Protein AF-A0A848J896-F1 (afdb_monomer)

pLDDT: mean 89.63, std 9.4, range [54.53, 98.62]

Sequence (210 aa):
MLLTGFYHDYRKGWHKAGKPTGHEAFRQDNKLPVRRTMDDLDYDNDDRVEYTRPYDNLHAAWCMSSRDSKYASAGCQVIVGYPKCQSRHDSNLKPLPETGPWKYFRENAYNIDQDSFNYMLLTGWDAKRVSASGNKKMSSRLRYGSTGNLVSEAQKALKAKNFYEGKIDGDFGSRTLRSVLEFQEANFGKDSDDGIIGPLTASALNMSWE

Nearest PDB structures (foldseek):
  6tci-assembly1_A  TM=9.417E-01  e=1.263E-03  Bacillus cereus ATCC 14579
  3bkv-assembly1_A  TM=9.428E-01  e=6.271E-03  Phikzvirus phiKZ
  4c2f-assembly1_A  TM=9.221E-01  e=9.077E-03  Bacillus subtilis subsp. subtilis str. 168
  4lpq-assembly1_A  TM=8.363E-01  e=1.486E-02  Xylanimonas cellulosilytica DSM 15894
  4c2c-assembly1_A  TM=4.766E-01  e=9.077E-03  Bacillus subtilis subsp. subtilis str. 168

InterPro domains:
  IPR002477 Peptidoglycan binding-like [PF01471] (147-205)
  IPR036365 PGBD-like superfamily [SSF47090] (140-208)
  IPR036366 PGBD superfamily [G3DSA:1.10.101.10] (133-209)

Mean predicted aligned error: 5.54 Å

Solvent-accessible surface area (backbone atoms only — not comparable to full-atom values): 11741 Å² total; per-residue (Å²): 65,73,58,62,28,45,40,77,60,40,22,69,46,60,43,59,70,96,44,53,78,18,28,73,21,31,36,34,85,53,71,41,61,29,38,41,54,87,82,79,80,64,85,58,45,64,32,57,72,40,80,37,61,74,71,38,30,43,31,51,40,71,37,85,46,95,82,49,87,83,63,75,61,95,52,35,47,63,34,46,3,38,61,46,26,75,70,35,48,49,101,82,71,45,73,40,72,52,34,59,60,27,35,58,53,47,52,60,54,68,73,43,99,60,63,59,34,76,41,74,46,75,54,72,64,56,54,50,48,56,68,73,42,65,93,52,88,71,68,58,69,46,28,38,54,38,68,42,68,71,39,28,51,50,46,48,35,35,32,77,70,74,46,40,90,71,80,76,75,14,62,24,44,71,68,51,36,51,26,44,26,56,46,27,28,76,75,66,35,59,72,51,27,81,41,54,47,32,69,69,53,31,52,77,50,73,45,91,81,95

Foldseek 3Di:
DAAFDKDFFFFWDWDPPPDQQIFIWTFQQAFGWDFDDPVPPDGFLLTDTDRGRQRAIEAAQQAQDPPDPPGDDPNHHYDHWGDFGQNAADPVSHTDHIDHPRNVVCVVVVPDPDGTHIDGGDDPVVVVQVVVCVPHDDWDKDAAAFFDDVQLVLLVLLVVVVLAPDDSHRHCHPRVLNSQQVQQCVPPNSRGSSSMDTPVSCVVSVHDID

Organism: NCBI:txid2729599

Secondary structure (DSSP, 8-state):
-BPSEEEEEEEEEEESTTSTT-EEEEE--S-EEEEE-SSSS---TTSEEEEE-----EEE-SBS-TT-TT---SS-EEESBBPP-TT-B-TTSPBPPPBSHHHHHHHHHHTSS-SEEEEEE--HHHHHHHHHHTTSPPPP-B-BT-BSHHHHHHHHHHHHTT---S---SB--HHHHHHHHHHHHHHH-TT---S-B-HHHHHHTT----

Radius of gyration: 19.79 Å; Cα contacts (8 Å, |Δi|>4): 386; chains: 1; bounding box: 46×40×58 Å

Structure (mmCIF, N/CA/C/O backbone):
data_AF-A0A848J896-F1
#
_entry.id   AF-A0A848J896-F1
#
loop_
_atom_site.group_PDB
_atom_site.id
_atom_site.type_symbol
_atom_site.label_atom_id
_atom_site.label_alt_id
_atom_site.label_comp_id
_atom_site.label_asym_id
_atom_site.label_entity_id
_atom_site.label_seq_id
_atom_site.pdbx_PDB_ins_code
_atom_site.Cartn_x
_atom_site.Cartn_y
_atom_site.Cartn_z
_atom_site.occupancy
_atom_site.B_iso_or_equiv
_atom_site.auth_seq_id
_atom_site.auth_comp_id
_atom_site.auth_asym_id
_atom_site.auth_atom_id
_atom_site.pdbx_PDB_model_num
ATOM 1 N N . MET A 1 1 ? -0.849 6.953 -3.663 1.00 77.88 1 MET A N 1
ATOM 2 C CA . MET A 1 1 ? -0.018 5.830 -3.201 1.00 77.88 1 MET A CA 1
ATOM 3 C C . MET A 1 1 ? -0.862 4.814 -2.445 1.00 77.88 1 MET A C 1
ATOM 5 O O . MET A 1 1 ? -1.814 5.176 -1.760 1.00 77.88 1 MET A O 1
ATOM 9 N N . LEU A 1 2 ? -0.515 3.537 -2.577 1.00 85.25 2 LEU A N 1
ATOM 10 C CA . LEU A 1 2 ? -1.080 2.452 -1.778 1.00 85.25 2 LEU A CA 1
ATOM 11 C C . LEU A 1 2 ? -0.846 2.687 -0.271 1.00 85.25 2 LEU A C 1
ATOM 13 O O . LEU A 1 2 ? 0.265 3.042 0.120 1.00 85.25 2 LEU A O 1
ATOM 17 N N . LEU A 1 3 ? -1.853 2.462 0.579 1.00 87.81 3 LEU A N 1
ATOM 18 C CA . LEU A 1 3 ? -1.660 2.552 2.034 1.00 87.81 3 LEU A CA 1
ATOM 19 C C . LEU A 1 3 ? -0.764 1.416 2.552 1.00 87.81 3 LEU A C 1
ATOM 21 O O . LEU A 1 3 ? -0.671 0.342 1.951 1.00 87.81 3 LEU A O 1
ATOM 25 N N . THR A 1 4 ? -0.129 1.606 3.711 1.00 90.88 4 THR A N 1
ATOM 26 C CA . THR A 1 4 ? 0.558 0.484 4.370 1.00 90.88 4 THR A CA 1
ATOM 27 C C . THR A 1 4 ? -0.440 -0.594 4.780 1.00 90.88 4 THR A C 1
ATOM 29 O O . THR A 1 4 ? -1.556 -0.304 5.209 1.00 90.88 4 THR A O 1
ATOM 32 N N . GLY A 1 5 ? -0.054 -1.857 4.634 1.00 93.75 5 GLY A N 1
ATOM 33 C CA . GLY A 1 5 ? -0.991 -2.955 4.812 1.00 93.75 5 GLY A CA 1
ATOM 34 C C . GLY A 1 5 ? -0.517 -4.266 4.219 1.00 93.75 5 GLY A C 1
ATOM 35 O O . GLY A 1 5 ? 0.612 -4.380 3.736 1.00 93.75 5 GLY A O 1
ATOM 36 N N . PHE A 1 6 ? -1.408 -5.247 4.276 1.00 93.81 6 PHE A N 1
ATOM 37 C CA . PHE A 1 6 ? -1.222 -6.571 3.707 1.00 93.81 6 PHE A CA 1
ATOM 38 C C . PHE A 1 6 ? -2.182 -6.782 2.535 1.00 93.81 6 PHE A C 1
ATOM 40 O O . PHE A 1 6 ? -3.378 -6.513 2.630 1.00 93.81 6 PHE A O 1
ATOM 47 N N . TYR A 1 7 ? -1.642 -7.255 1.419 1.00 91.75 7 TYR A N 1
ATOM 48 C CA . TYR A 1 7 ? -2.327 -7.381 0.142 1.00 91.75 7 TYR A CA 1
ATOM 49 C C . TYR A 1 7 ? -2.145 -8.799 -0.379 1.00 91.75 7 TYR A C 1
ATOM 51 O O . TYR A 1 7 ? -1.024 -9.245 -0.585 1.00 91.75 7 TYR A O 1
ATOM 59 N N . HIS A 1 8 ? -3.244 -9.506 -0.620 1.00 88.44 8 HIS A N 1
ATOM 60 C CA . HIS A 1 8 ? -3.192 -10.927 -0.974 1.00 88.44 8 HIS A CA 1
ATOM 61 C C . HIS A 1 8 ? -2.850 -11.214 -2.434 1.00 88.44 8 HIS A C 1
ATOM 63 O O . HIS A 1 8 ? -2.648 -12.367 -2.798 1.00 88.44 8 HIS A O 1
ATOM 69 N N . ASP A 1 9 ? -2.868 -10.184 -3.279 1.00 87.81 9 ASP A N 1
ATOM 70 C CA . ASP A 1 9 ? -2.939 -10.395 -4.713 1.00 87.81 9 ASP A CA 1
ATOM 71 C C . ASP A 1 9 ? -2.049 -9.459 -5.523 1.00 87.81 9 ASP A C 1
ATOM 73 O O . ASP A 1 9 ? -2.513 -8.562 -6.231 1.00 87.81 9 ASP A O 1
ATOM 77 N N . TYR A 1 10 ? -0.747 -9.664 -5.380 1.00 89.81 10 TYR A N 1
ATOM 78 C CA . TYR A 1 10 ? 0.276 -8.945 -6.117 1.00 89.81 10 TYR A CA 1
ATOM 79 C C . TYR A 1 10 ? 0.792 -9.839 -7.245 1.00 89.81 10 TYR A C 1
ATOM 81 O O . TYR A 1 10 ? 1.584 -10.753 -7.011 1.00 89.81 10 TYR A O 1
ATOM 89 N N . ARG A 1 11 ? 0.292 -9.635 -8.468 1.00 92.62 11 ARG A N 1
ATOM 90 C CA . ARG A 1 11 ? 0.462 -10.609 -9.561 1.00 92.62 11 ARG A CA 1
ATOM 91 C C . ARG A 1 11 ? 1.585 -10.247 -10.510 1.00 92.62 11 ARG A C 1
ATOM 93 O O . ARG A 1 11 ? 1.747 -9.072 -10.830 1.00 92.62 11 ARG A O 1
ATOM 100 N N . LYS A 1 12 ? 2.301 -11.241 -11.034 1.00 95.12 12 LYS A N 1
ATOM 101 C CA . LYS A 1 12 ? 3.211 -11.037 -12.172 1.00 95.12 12 LYS A CA 1
ATOM 102 C C . LYS A 1 12 ? 2.437 -10.455 -13.354 1.00 95.12 12 LYS A C 1
ATOM 104 O O . LYS A 1 12 ? 1.274 -10.782 -13.587 1.00 95.12 12 LYS A O 1
ATOM 109 N N . GLY A 1 13 ? 3.074 -9.570 -14.106 1.00 94.38 13 GLY A N 1
ATOM 110 C CA . GLY A 1 13 ? 2.423 -8.869 -15.198 1.00 94.38 13 GLY A CA 1
ATOM 111 C C . GLY A 1 13 ? 3.339 -7.863 -15.873 1.00 94.38 13 GLY A C 1
ATOM 112 O O . GLY A 1 13 ? 4.557 -7.998 -15.879 1.00 94.38 13 GLY A O 1
ATOM 113 N N . TRP A 1 14 ? 2.730 -6.845 -16.475 1.00 93.69 14 TRP A N 1
ATOM 114 C CA . TRP A 1 14 ? 3.435 -5.869 -17.298 1.00 93.69 14 TRP A CA 1
ATOM 115 C C . TRP A 1 14 ? 3.019 -4.446 -16.949 1.00 93.69 14 TRP A C 1
ATOM 117 O O . TRP A 1 14 ? 1.829 -4.127 -16.893 1.00 93.69 14 TRP A O 1
ATOM 127 N N . HIS A 1 15 ? 4.004 -3.569 -16.786 1.00 92.69 15 HIS A N 1
ATOM 128 C CA . HIS A 1 15 ? 3.800 -2.129 -16.811 1.00 92.69 15 HIS A CA 1
ATOM 129 C C . HIS A 1 15 ? 3.864 -1.646 -18.263 1.00 92.69 15 HIS A C 1
ATOM 131 O O . HIS A 1 15 ? 4.784 -2.008 -18.994 1.00 92.69 15 HIS A O 1
ATOM 137 N N . LYS A 1 16 ? 2.880 -0.840 -18.692 1.00 90.94 16 LYS A N 1
ATOM 138 C CA . LYS A 1 16 ? 2.772 -0.299 -20.065 1.00 90.94 16 LYS A CA 1
ATOM 139 C C . LYS A 1 16 ? 2.916 -1.373 -21.161 1.00 90.94 16 LYS A C 1
ATOM 141 O O . LYS A 1 16 ? 3.676 -1.201 -22.114 1.00 90.94 16 LYS A O 1
ATOM 146 N N . ALA A 1 17 ? 2.181 -2.480 -21.029 1.00 91.50 17 ALA A N 1
ATOM 147 C CA . ALA A 1 17 ? 2.180 -3.570 -22.007 1.00 91.50 17 ALA A CA 1
ATOM 148 C C . ALA A 1 17 ? 1.971 -3.054 -23.447 1.00 91.50 17 ALA A C 1
ATOM 150 O O . ALA A 1 17 ? 1.124 -2.194 -23.695 1.00 91.50 17 ALA A O 1
ATOM 151 N N . GLY A 1 18 ? 2.774 -3.556 -24.389 1.00 92.62 18 GLY A N 1
ATOM 152 C CA . GLY A 1 18 ? 2.721 -3.159 -25.801 1.00 92.62 18 GLY A CA 1
ATOM 153 C C . GLY A 1 18 ? 3.297 -1.772 -26.124 1.00 92.62 18 GLY A C 1
ATOM 154 O O . GLY A 1 18 ? 3.223 -1.342 -27.272 1.00 92.62 18 GLY A O 1
ATOM 155 N N . LYS A 1 19 ? 3.864 -1.048 -25.150 1.00 94.31 19 LYS A N 1
ATOM 156 C CA . LYS A 1 19 ? 4.592 0.209 -25.394 1.00 94.31 19 LYS A CA 1
ATOM 157 C C . LYS A 1 19 ? 6.103 -0.042 -25.475 1.00 94.31 19 LYS A C 1
ATOM 159 O O . LYS A 1 19 ? 6.579 -0.996 -24.863 1.00 94.31 19 LYS A O 1
ATOM 164 N N . PRO A 1 20 ? 6.885 0.841 -26.127 1.00 94.38 20 PRO A N 1
ATOM 165 C CA . PRO A 1 20 ? 8.344 0.698 -26.197 1.00 94.38 20 PRO A CA 1
ATOM 166 C C . PRO A 1 20 ? 9.035 0.625 -24.823 1.00 94.38 20 PRO A C 1
ATOM 168 O O . PRO A 1 20 ? 10.022 -0.086 -24.636 1.00 94.38 20 PRO A O 1
ATOM 171 N N . THR A 1 21 ? 8.477 1.316 -23.830 1.00 92.94 21 THR A N 1
ATOM 172 C CA . THR A 1 21 ? 8.941 1.287 -22.436 1.00 92.94 21 THR A CA 1
ATOM 173 C C . THR A 1 21 ? 8.277 0.194 -21.601 1.00 92.94 21 THR A C 1
ATOM 175 O O . THR A 1 21 ? 8.500 0.146 -20.394 1.00 92.94 21 THR A O 1
ATOM 178 N N . GLY A 1 22 ? 7.460 -0.669 -22.208 1.00 94.44 22 GLY A N 1
ATOM 179 C CA . GLY A 1 22 ? 6.772 -1.758 -21.531 1.00 94.44 22 GLY A CA 1
ATOM 180 C C . GLY A 1 22 ? 7.753 -2.785 -20.978 1.00 94.44 22 GLY A C 1
ATOM 181 O O . GLY A 1 22 ? 8.707 -3.164 -21.658 1.00 94.44 22 GLY A O 1
ATOM 182 N N . HIS A 1 23 ? 7.537 -3.202 -19.735 1.00 94.94 23 HIS A N 1
ATOM 183 C CA . HIS A 1 23 ? 8.408 -4.148 -19.040 1.00 94.94 23 HIS A CA 1
ATOM 184 C C . HIS A 1 23 ? 7.653 -4.937 -17.973 1.00 94.94 23 HIS A C 1
ATOM 186 O O . HIS A 1 23 ? 6.542 -4.568 -17.580 1.00 94.94 23 HIS A O 1
ATOM 192 N N . GLU A 1 24 ? 8.274 -6.022 -17.515 1.00 95.56 24 GLU A N 1
ATOM 193 C CA . GLU A 1 24 ? 7.767 -6.848 -16.426 1.00 95.56 24 GLU A CA 1
ATOM 194 C C . GLU A 1 24 ? 7.557 -6.020 -15.157 1.00 95.56 24 GLU A C 1
ATOM 196 O O . GLU A 1 24 ? 8.323 -5.114 -14.826 1.00 95.56 24 GLU A O 1
ATOM 201 N N . ALA A 1 25 ? 6.470 -6.324 -14.467 1.00 94.88 25 ALA A N 1
ATOM 202 C CA . ALA A 1 25 ? 6.047 -5.635 -13.265 1.00 94.88 25 ALA A CA 1
ATOM 203 C C . ALA A 1 25 ? 5.220 -6.576 -12.399 1.00 94.88 25 ALA A C 1
ATOM 205 O O . ALA A 1 25 ? 4.793 -7.639 -12.847 1.00 94.88 25 ALA A O 1
ATOM 206 N N . PHE A 1 26 ? 4.939 -6.163 -11.175 1.00 94.12 26 PHE A N 1
ATOM 207 C CA . PHE A 1 26 ? 3.867 -6.757 -10.396 1.00 94.12 26 PHE A CA 1
ATOM 208 C C . PHE A 1 26 ? 2.686 -5.799 -10.357 1.00 94.12 26 PHE A C 1
ATOM 210 O O . PHE A 1 26 ? 2.867 -4.595 -10.183 1.00 94.12 26 PHE A O 1
ATOM 217 N N . ARG A 1 27 ? 1.485 -6.325 -10.576 1.00 91.44 27 ARG A N 1
ATOM 218 C CA . ARG A 1 27 ? 0.266 -5.548 -10.779 1.00 91.44 27 ARG A CA 1
ATOM 219 C C . ARG A 1 27 ? -0.693 -5.676 -9.609 1.00 91.44 27 ARG A C 1
ATOM 221 O O . ARG 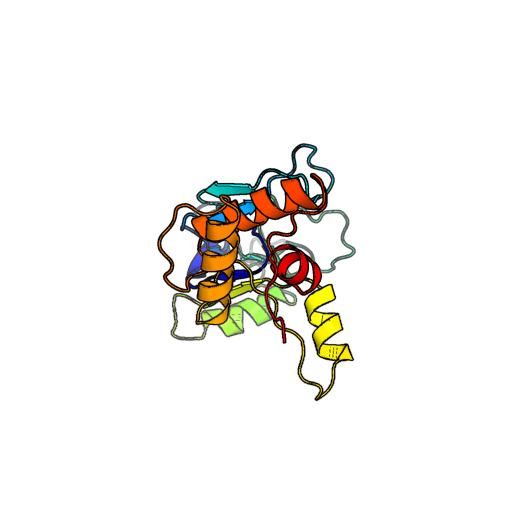A 1 27 ? -0.831 -6.747 -9.017 1.00 91.44 27 ARG A O 1
ATOM 228 N N . GLN A 1 28 ? -1.420 -4.587 -9.375 1.00 85.44 28 GLN A N 1
ATOM 229 C CA . GLN A 1 28 ? -2.587 -4.527 -8.501 1.00 85.44 28 GLN A CA 1
ATOM 230 C C . GLN A 1 28 ? -3.823 -4.128 -9.304 1.00 85.44 28 GLN A C 1
ATOM 232 O O . GLN A 1 28 ? -4.097 -2.946 -9.514 1.00 85.44 28 GLN A O 1
ATOM 237 N N . ASP A 1 29 ? -4.590 -5.127 -9.732 1.00 79.50 29 ASP A N 1
ATOM 238 C CA . ASP A 1 29 ? -5.769 -4.911 -10.584 1.00 79.50 29 ASP A CA 1
ATOM 239 C C . ASP A 1 29 ? -7.096 -4.906 -9.796 1.00 79.50 29 ASP A C 1
ATOM 241 O O . ASP A 1 29 ? -8.174 -4.638 -10.344 1.00 79.50 29 ASP A O 1
ATOM 245 N N . ASN A 1 30 ? -7.019 -5.152 -8.486 1.00 85.25 30 ASN A N 1
ATOM 246 C CA . ASN A 1 30 ? -8.156 -5.097 -7.573 1.00 85.25 30 ASN A CA 1
ATOM 247 C C . ASN A 1 30 ? -8.406 -3.676 -7.066 1.00 85.25 30 ASN A C 1
ATOM 249 O O . ASN A 1 30 ? -7.527 -2.814 -7.097 1.00 85.25 30 ASN A O 1
ATOM 253 N N . LYS A 1 31 ? -9.624 -3.438 -6.565 1.00 87.06 31 LYS A N 1
ATOM 254 C CA . LYS A 1 31 ? -9.906 -2.211 -5.821 1.00 87.06 31 LYS A CA 1
ATOM 255 C C . LYS A 1 31 ? -9.164 -2.261 -4.491 1.00 87.06 31 LYS A C 1
ATOM 257 O O . LYS A 1 31 ? -9.342 -3.205 -3.724 1.00 87.06 31 LYS A O 1
ATOM 262 N N . LEU A 1 32 ? -8.341 -1.258 -4.239 1.00 87.50 32 LEU A N 1
ATOM 263 C CA . LEU A 1 32 ? -7.508 -1.134 -3.053 1.00 87.50 32 LEU A CA 1
ATOM 264 C C . LEU A 1 32 ? -7.662 0.269 -2.471 1.00 87.50 32 LEU A C 1
ATOM 266 O O . LEU A 1 32 ? -8.069 1.181 -3.194 1.00 87.50 32 LEU A O 1
ATOM 270 N N . PRO A 1 33 ? -7.377 0.449 -1.173 1.00 86.56 33 PRO A N 1
ATOM 271 C CA . PRO A 1 33 ? -7.324 1.775 -0.593 1.00 86.56 33 PRO A CA 1
ATOM 272 C C . PRO A 1 33 ? -6.061 2.496 -1.082 1.00 86.56 33 PRO A C 1
ATOM 274 O O . PRO A 1 33 ? -4.940 2.001 -0.943 1.00 86.56 33 PRO A O 1
ATOM 277 N N . VAL A 1 34 ? -6.258 3.666 -1.676 1.00 84.81 34 VAL A N 1
ATOM 278 C CA . VAL A 1 34 ? -5.205 4.501 -2.251 1.00 84.81 34 VAL A CA 1
ATOM 279 C C . VAL A 1 34 ? -5.340 5.889 -1.658 1.00 84.81 34 VAL A C 1
ATOM 281 O O . VAL A 1 34 ? -6.396 6.504 -1.778 1.00 84.81 34 VAL A O 1
ATOM 284 N N . ARG A 1 35 ? -4.270 6.390 -1.051 1.00 82.94 35 ARG A N 1
ATOM 285 C CA . ARG A 1 35 ? -4.170 7.778 -0.609 1.00 82.94 35 ARG A CA 1
ATOM 286 C C . ARG A 1 35 ? -3.798 8.645 -1.809 1.00 82.94 35 ARG A C 1
ATOM 288 O O . ARG A 1 35 ? -2.880 8.280 -2.550 1.00 82.94 35 ARG A O 1
ATOM 295 N N . ARG A 1 36 ? -4.537 9.717 -2.073 1.00 74.12 36 ARG A N 1
ATOM 296 C CA . ARG A 1 36 ? -4.307 10.628 -3.205 1.00 74.12 36 ARG A CA 1
ATOM 297 C C . ARG A 1 36 ? -3.922 12.001 -2.666 1.00 74.12 36 ARG A C 1
ATOM 299 O O . ARG A 1 36 ? -4.726 12.576 -1.941 1.00 74.12 36 ARG A O 1
ATOM 306 N N . THR A 1 37 ? -2.754 12.486 -3.085 1.00 66.81 37 THR A N 1
ATOM 307 C CA . THR A 1 37 ? -2.282 13.849 -2.824 1.00 66.81 37 THR A CA 1
ATOM 308 C C . THR A 1 37 ? -3.251 14.846 -3.434 1.00 66.81 37 THR A C 1
ATOM 310 O O . THR A 1 37 ? -3.655 14.675 -4.589 1.00 66.81 37 THR A O 1
ATOM 313 N N . MET A 1 38 ? -3.661 15.864 -2.680 1.00 58.97 38 MET A N 1
ATOM 314 C CA . MET A 1 38 ? -4.435 16.969 -3.262 1.00 58.97 38 MET A CA 1
ATOM 315 C C . MET A 1 38 ? -3.554 18.037 -3.921 1.00 58.97 38 MET A C 1
ATOM 317 O O . MET A 1 38 ? -4.034 18.717 -4.829 1.00 58.97 38 MET A O 1
ATOM 321 N N . ASP A 1 39 ? -2.296 18.178 -3.499 1.00 58.19 39 ASP A N 1
ATOM 322 C CA . ASP A 1 39 ? -1.370 19.217 -3.972 1.00 58.19 39 ASP A CA 1
ATOM 323 C C . ASP A 1 39 ? -0.143 18.685 -4.744 1.00 58.19 39 ASP A C 1
ATOM 325 O O . ASP A 1 39 ? 0.637 19.476 -5.273 1.00 58.19 39 ASP A O 1
ATOM 329 N N . ASP A 1 40 ? -0.019 17.357 -4.873 1.00 58.69 40 ASP A N 1
ATOM 330 C CA . ASP A 1 40 ? 1.029 16.625 -5.603 1.00 58.69 40 ASP A CA 1
ATOM 331 C C . ASP A 1 40 ? 2.478 16.844 -5.102 1.00 58.69 40 ASP A C 1
ATOM 333 O O . ASP A 1 40 ? 3.424 16.494 -5.819 1.00 58.69 40 ASP A O 1
ATOM 337 N N . LEU A 1 41 ? 2.685 17.380 -3.889 1.00 54.53 41 LEU A N 1
ATOM 338 C CA . LEU A 1 41 ? 4.026 17.687 -3.358 1.00 54.53 41 LEU A CA 1
ATOM 339 C C . LEU A 1 41 ? 4.532 16.659 -2.334 1.00 54.53 41 LEU A C 1
ATOM 341 O O . LEU A 1 41 ? 5.685 16.221 -2.432 1.00 54.53 41 LEU A O 1
ATOM 345 N N . ASP A 1 42 ? 3.678 16.206 -1.424 1.00 56.59 42 ASP A N 1
ATOM 346 C CA . ASP A 1 42 ? 3.920 15.122 -0.472 1.00 56.59 42 ASP A CA 1
ATOM 347 C C . ASP A 1 42 ? 2.625 14.365 -0.138 1.00 56.59 42 ASP A C 1
ATOM 349 O O . ASP A 1 42 ? 1.534 14.741 -0.545 1.00 56.59 42 ASP A O 1
ATOM 353 N N . TYR A 1 43 ? 2.771 13.186 0.478 1.00 56.50 43 TYR A N 1
ATOM 354 C CA . TYR A 1 43 ? 1.629 12.394 0.936 1.00 56.50 43 TYR A CA 1
ATOM 355 C C . TYR A 1 43 ? 1.395 12.684 2.407 1.00 56.50 43 TYR A C 1
ATOM 357 O O . TYR A 1 43 ? 2.111 12.142 3.260 1.00 56.50 43 TYR A O 1
ATOM 365 N N . ASP A 1 44 ? 0.363 13.465 2.677 1.00 62.66 44 ASP A N 1
ATOM 366 C CA . ASP A 1 44 ? -0.010 13.864 4.022 1.00 62.66 44 ASP A CA 1
ATOM 367 C C . ASP A 1 44 ? -1.100 12.960 4.586 1.00 62.66 44 ASP A C 1
ATOM 369 O O . ASP A 1 44 ? -1.683 12.111 3.905 1.00 62.66 44 ASP A O 1
ATOM 373 N N . ASN A 1 45 ? -1.327 13.046 5.893 1.00 62.19 45 ASN A N 1
ATOM 374 C CA . ASN A 1 45 ? -2.391 12.257 6.500 1.00 62.19 45 ASN A CA 1
ATOM 375 C C . ASN A 1 45 ? -3.774 12.709 6.024 1.00 62.19 45 ASN A C 1
ATOM 377 O O . ASN A 1 45 ? -4.590 11.849 5.707 1.00 62.19 45 ASN A O 1
ATOM 381 N N . ASP A 1 46 ? -3.957 14.007 5.789 1.00 63.31 46 ASP A N 1
ATOM 382 C CA . ASP A 1 46 ? -5.234 14.610 5.404 1.00 63.31 46 ASP A CA 1
ATOM 383 C C . ASP A 1 46 ? -5.658 14.366 3.936 1.00 63.31 46 ASP A C 1
ATOM 385 O O . ASP A 1 46 ? -6.723 14.827 3.496 1.00 63.31 46 ASP A O 1
ATOM 389 N N . ASP A 1 47 ? -4.843 13.616 3.191 1.00 68.00 47 ASP A N 1
ATOM 390 C CA . ASP A 1 47 ? -5.108 13.172 1.832 1.00 68.00 47 ASP A CA 1
ATOM 391 C C . ASP A 1 47 ? -6.289 12.202 1.756 1.00 68.00 47 ASP A C 1
ATOM 393 O O . ASP A 1 47 ? -6.403 11.211 2.489 1.00 68.00 47 ASP A O 1
ATOM 397 N N . ARG A 1 48 ? -7.126 12.397 0.733 1.00 76.00 48 ARG A N 1
ATOM 398 C CA . ARG A 1 48 ? -8.295 11.545 0.502 1.00 76.00 48 ARG A CA 1
ATOM 399 C C . ARG A 1 48 ? -7.877 10.097 0.239 1.00 76.00 48 ARG A C 1
ATOM 401 O O . ARG A 1 48 ? -7.127 9.801 -0.696 1.00 76.00 48 ARG A O 1
ATOM 408 N N . VAL A 1 49 ? -8.475 9.170 0.988 1.00 79.38 49 VAL A N 1
ATOM 409 C CA . VAL A 1 49 ? -8.392 7.733 0.708 1.00 79.38 49 VAL A CA 1
ATOM 410 C C . VAL A 1 49 ? -9.537 7.303 -0.207 1.00 79.38 49 VAL A C 1
ATOM 412 O O . VAL A 1 49 ? -10.717 7.410 0.122 1.00 79.38 49 VAL A O 1
ATOM 415 N N . GLU A 1 50 ? -9.184 6.769 -1.371 1.00 84.44 50 GLU A N 1
ATOM 416 C CA . GLU A 1 50 ? -10.117 6.238 -2.360 1.00 84.44 50 GLU A CA 1
ATOM 417 C C . GLU A 1 50 ? -10.037 4.717 -2.431 1.00 84.44 50 GLU A C 1
ATOM 419 O O . GLU A 1 50 ? -8.957 4.137 -2.356 1.00 84.44 50 GLU A O 1
ATOM 424 N N . TYR A 1 51 ? -11.174 4.054 -2.655 1.00 84.62 51 TYR A N 1
ATOM 425 C CA . TYR A 1 51 ? -11.212 2.612 -2.902 1.00 84.62 51 TYR A CA 1
ATOM 426 C C . TYR A 1 51 ? -11.413 2.323 -4.393 1.00 84.62 51 TYR A C 1
ATOM 428 O O . TYR A 1 51 ? -12.533 2.144 -4.882 1.00 84.62 51 TYR A O 1
ATOM 436 N N . THR A 1 52 ? -10.308 2.308 -5.133 1.00 86.06 52 THR A N 1
ATOM 437 C CA . THR A 1 52 ? -10.294 2.238 -6.601 1.00 86.06 52 THR A CA 1
ATOM 438 C C . THR A 1 52 ? -9.227 1.269 -7.099 1.00 86.06 52 THR A C 1
ATOM 440 O O . THR A 1 52 ? -8.465 0.725 -6.307 1.00 86.06 52 THR A O 1
ATOM 443 N N . ARG A 1 53 ? -9.181 1.011 -8.409 1.00 85.69 53 ARG A N 1
ATOM 444 C CA . ARG A 1 53 ? -8.051 0.299 -9.019 1.00 85.69 53 ARG A CA 1
ATOM 445 C C . ARG A 1 53 ? -6.891 1.289 -9.127 1.00 85.69 53 ARG A C 1
ATOM 447 O O . ARG A 1 53 ? -7.016 2.228 -9.913 1.00 85.69 53 ARG A O 1
ATOM 454 N N . PRO A 1 54 ? -5.804 1.131 -8.351 1.00 79.75 54 PRO A N 1
ATOM 455 C CA . PRO A 1 54 ? -4.714 2.099 -8.387 1.00 79.75 54 PRO A CA 1
ATOM 456 C C . PRO A 1 54 ? -4.026 2.120 -9.753 1.00 79.75 54 PRO A C 1
ATOM 458 O O . PRO A 1 54 ? -3.627 3.185 -10.209 1.00 79.75 54 PRO A O 1
ATOM 461 N N . TYR A 1 55 ? -3.903 0.946 -10.390 1.00 78.62 55 TYR A N 1
ATOM 462 C CA . TYR A 1 55 ? -2.948 0.690 -11.476 1.00 78.62 55 TYR A CA 1
ATOM 463 C C . TYR A 1 55 ? -1.491 1.015 -11.083 1.00 78.62 55 TYR A C 1
ATOM 465 O O . TYR A 1 55 ? -0.623 1.145 -11.949 1.00 78.62 55 TYR A O 1
ATOM 473 N N . ASP A 1 56 ? -1.227 1.102 -9.775 1.00 77.94 56 ASP A N 1
ATOM 474 C CA . ASP A 1 56 ? 0.097 1.258 -9.192 1.00 77.94 56 ASP A CA 1
ATOM 475 C C . ASP A 1 56 ? 0.778 -0.111 -9.234 1.00 77.94 56 ASP A C 1
ATOM 477 O O . ASP A 1 56 ? 0.424 -1.043 -8.509 1.00 77.94 56 ASP A O 1
ATOM 481 N N . ASN A 1 57 ? 1.749 -0.243 -10.125 1.00 89.00 57 ASN A N 1
ATOM 482 C CA . ASN A 1 57 ? 2.548 -1.452 -10.248 1.00 89.00 57 ASN A CA 1
ATOM 483 C C . ASN A 1 57 ? 3.795 -1.353 -9.360 1.00 89.00 57 ASN A C 1
ATOM 485 O O . ASN A 1 57 ? 4.242 -0.249 -9.062 1.00 89.00 57 ASN A O 1
ATOM 489 N N . LEU A 1 58 ? 4.409 -2.487 -9.018 1.00 93.00 58 LEU A N 1
ATOM 490 C CA . LEU A 1 58 ? 5.810 -2.540 -8.588 1.00 93.00 58 LEU A CA 1
ATOM 491 C C . LEU A 1 58 ? 6.679 -2.866 -9.790 1.00 93.00 58 LEU A C 1
ATOM 493 O O . LEU A 1 58 ? 6.524 -3.933 -10.392 1.00 93.00 58 LEU A O 1
ATOM 497 N N . HIS A 1 59 ? 7.593 -1.974 -10.145 1.00 94.00 59 HIS A N 1
ATOM 498 C CA . HIS A 1 59 ? 8.463 -2.186 -11.299 1.00 94.00 59 HIS A CA 1
ATOM 499 C C . HIS A 1 59 ? 9.815 -1.478 -11.157 1.00 94.00 59 HIS A C 1
ATOM 501 O O . HIS A 1 59 ? 10.161 -0.954 -10.102 1.00 94.00 59 HIS A O 1
ATOM 507 N N . ALA A 1 60 ? 10.629 -1.488 -12.207 1.00 94.25 60 ALA A N 1
ATOM 508 C CA . ALA A 1 60 ? 11.916 -0.805 -12.193 1.00 94.25 60 ALA A CA 1
ATOM 509 C C . ALA A 1 60 ? 11.753 0.724 -12.124 1.00 94.25 60 ALA A C 1
ATOM 511 O O . ALA A 1 60 ? 10.952 1.298 -12.862 1.00 94.25 60 ALA A O 1
ATOM 512 N N . ALA A 1 61 ? 12.576 1.388 -11.311 1.00 92.00 61 ALA A N 1
ATOM 513 C CA . ALA A 1 61 ? 12.554 2.841 -11.120 1.00 92.00 61 ALA A CA 1
ATOM 514 C C . ALA A 1 61 ? 13.160 3.637 -12.283 1.00 92.00 61 ALA A C 1
ATOM 516 O O . ALA A 1 61 ? 13.045 4.858 -12.300 1.00 92.00 61 ALA A O 1
ATOM 517 N N . TRP A 1 62 ? 13.834 2.966 -13.226 1.00 91.88 62 TRP A N 1
ATOM 518 C CA . TRP A 1 62 ? 14.574 3.618 -14.314 1.00 91.88 62 TRP A CA 1
ATOM 519 C C . TRP A 1 62 ? 15.711 4.537 -13.839 1.00 91.88 62 TRP A C 1
ATOM 521 O O . TRP A 1 62 ? 16.082 5.492 -14.514 1.00 91.88 62 TRP A O 1
ATOM 531 N N . CYS A 1 63 ? 16.313 4.212 -12.701 1.00 92.31 63 CYS A N 1
ATOM 532 C CA . CYS A 1 63 ? 17.510 4.868 -12.185 1.00 92.31 63 CYS A CA 1
ATOM 533 C C . CYS A 1 63 ? 18.350 3.861 -11.395 1.00 92.31 63 CYS A C 1
ATOM 535 O O . CYS A 1 63 ? 17.853 2.810 -11.003 1.00 92.31 63 CYS A O 1
ATOM 537 N N . MET A 1 64 ? 19.622 4.163 -11.135 1.00 92.31 64 MET A N 1
ATOM 538 C CA . MET A 1 64 ? 20.513 3.269 -10.369 1.00 92.31 64 MET A CA 1
ATOM 539 C C . MET A 1 64 ? 20.732 3.716 -8.921 1.00 92.31 64 MET A C 1
ATOM 541 O O . MET A 1 64 ? 21.477 3.075 -8.186 1.00 92.31 64 MET A O 1
ATOM 545 N N . SER A 1 65 ? 20.110 4.817 -8.507 1.00 89.62 65 SER A N 1
ATOM 546 C CA . SER A 1 65 ? 20.321 5.424 -7.198 1.00 89.62 65 SER A CA 1
ATOM 547 C C . SER A 1 65 ? 19.069 6.159 -6.748 1.00 89.62 65 SER A C 1
ATOM 549 O O . SER A 1 65 ? 18.440 6.850 -7.543 1.00 89.62 65 SER A O 1
ATOM 551 N N . SER A 1 66 ? 18.756 6.080 -5.456 1.00 83.00 66 SER A N 1
ATOM 552 C CA . SER A 1 66 ? 17.713 6.906 -4.834 1.00 83.00 66 SER A CA 1
ATOM 553 C C . SER A 1 66 ? 18.075 8.394 -4.781 1.00 83.00 66 SER A C 1
ATOM 555 O O . SER A 1 66 ? 17.218 9.215 -4.483 1.00 83.00 66 SER A O 1
ATOM 557 N N . ARG A 1 67 ? 19.336 8.750 -5.066 1.00 85.62 67 ARG A N 1
ATOM 558 C CA . ARG A 1 67 ? 19.795 10.143 -5.193 1.00 85.62 67 ARG A CA 1
ATOM 559 C C . ARG A 1 67 ? 19.628 10.707 -6.607 1.00 85.62 67 ARG A C 1
ATOM 561 O O . ARG A 1 67 ? 20.022 11.843 -6.845 1.00 85.62 67 ARG A O 1
ATOM 568 N N . ASP A 1 68 ? 19.132 9.912 -7.555 1.00 85.62 68 ASP A N 1
ATOM 569 C CA . ASP A 1 68 ? 18.895 10.379 -8.918 1.00 85.62 68 ASP A CA 1
ATOM 570 C C . ASP A 1 68 ? 17.716 11.360 -8.938 1.00 85.62 68 ASP A C 1
ATOM 572 O O . ASP A 1 68 ? 16.604 11.020 -8.534 1.00 85.62 68 ASP A O 1
ATOM 576 N N . SER A 1 69 ? 17.960 12.584 -9.406 1.00 78.50 69 SER A N 1
ATOM 577 C CA . SER A 1 69 ? 16.952 13.646 -9.445 1.00 78.50 69 SER A CA 1
ATOM 578 C C . SER A 1 69 ? 15.914 13.469 -10.554 1.00 78.50 69 SER A C 1
ATOM 580 O O . SER A 1 69 ? 14.925 14.195 -10.573 1.00 78.50 69 SER A O 1
ATOM 582 N N . LYS A 1 70 ? 16.112 12.524 -11.482 1.00 72.94 70 LYS A N 1
ATOM 583 C CA . LYS A 1 70 ? 15.186 12.247 -12.594 1.00 72.94 70 LYS A CA 1
ATOM 584 C C . LYS A 1 70 ? 14.239 11.083 -12.311 1.00 72.94 70 LYS A C 1
ATOM 586 O O . LYS A 1 70 ? 13.604 10.561 -13.226 1.00 72.94 70 LYS A O 1
ATOM 591 N N . TYR A 1 71 ? 14.146 10.668 -11.055 1.00 69.75 71 TYR A N 1
ATOM 592 C CA . TYR A 1 71 ? 13.170 9.688 -10.622 1.00 69.75 71 TYR A CA 1
ATOM 593 C C . TYR A 1 71 ? 11.746 10.252 -10.736 1.00 69.75 71 TYR A C 1
ATOM 595 O O . TYR A 1 71 ? 11.436 11.293 -10.164 1.00 69.75 71 TYR A O 1
ATOM 603 N N . ALA A 1 72 ? 10.865 9.537 -11.433 1.00 66.06 72 ALA A N 1
ATOM 604 C CA . ALA A 1 72 ? 9.438 9.823 -11.439 1.00 66.06 72 ALA A CA 1
ATOM 605 C C . ALA A 1 72 ? 8.663 8.510 -11.496 1.00 66.06 72 ALA A C 1
ATOM 607 O O . ALA A 1 72 ? 8.801 7.724 -12.435 1.00 66.06 72 ALA A O 1
ATOM 608 N N . SER A 1 73 ? 7.822 8.292 -10.492 1.00 72.38 73 SER A N 1
ATOM 609 C CA . SER A 1 73 ? 6.870 7.196 -10.478 1.00 72.38 73 SER A CA 1
ATOM 610 C C . SER A 1 73 ? 5.479 7.794 -10.347 1.00 72.38 73 SER A C 1
ATOM 612 O O . SER A 1 73 ? 5.175 8.430 -9.343 1.00 72.38 73 SER A O 1
ATOM 614 N N . ALA A 1 74 ? 4.645 7.641 -11.377 1.00 72.12 74 ALA A N 1
ATOM 615 C CA . ALA A 1 74 ? 3.277 8.160 -11.405 1.00 72.12 74 ALA A CA 1
ATOM 616 C C . ALA A 1 74 ? 2.356 7.324 -10.491 1.00 72.12 74 ALA A C 1
ATOM 618 O O . ALA A 1 74 ? 1.452 6.648 -10.971 1.00 72.12 74 ALA A O 1
ATOM 619 N N . GLY A 1 75 ? 2.654 7.290 -9.188 1.00 77.06 75 GLY A N 1
ATOM 620 C CA . GLY A 1 75 ? 1.955 6.496 -8.170 1.00 77.06 75 GLY A CA 1
ATOM 621 C C . GLY A 1 75 ? 2.466 5.061 -7.996 1.00 77.06 75 GLY A C 1
ATOM 622 O O . GLY A 1 75 ? 2.287 4.478 -6.928 1.00 77.06 75 GLY A O 1
ATOM 623 N N . CYS A 1 76 ? 3.174 4.511 -8.989 1.00 87.38 76 CYS A N 1
ATOM 624 C CA . CYS A 1 76 ? 3.743 3.167 -8.908 1.00 87.38 76 CYS A CA 1
ATOM 625 C C . CYS A 1 76 ? 4.783 3.050 -7.781 1.00 87.38 76 CYS A C 1
ATOM 627 O O . CYS A 1 76 ? 5.476 4.002 -7.409 1.00 87.38 76 CYS A O 1
ATOM 629 N N . GLN A 1 77 ? 4.937 1.844 -7.264 1.00 89.25 77 GLN A N 1
ATOM 630 C CA . GLN A 1 77 ? 6.064 1.506 -6.413 1.00 89.25 77 GLN A CA 1
ATOM 631 C C . GLN A 1 77 ? 7.206 1.049 -7.303 1.00 89.25 77 GLN A C 1
ATOM 633 O O . GLN A 1 77 ? 6.987 0.440 -8.351 1.00 89.25 77 GLN A O 1
ATOM 638 N N . VAL A 1 78 ? 8.443 1.320 -6.913 1.00 91.44 78 VAL A N 1
ATOM 639 C CA . VAL A 1 78 ? 9.559 0.957 -7.777 1.00 91.44 78 VAL A CA 1
ATOM 640 C C . VAL A 1 78 ? 10.806 0.557 -7.019 1.00 91.44 78 VAL A C 1
ATOM 642 O O . VAL A 1 78 ? 11.042 0.957 -5.881 1.00 91.44 78 VAL A O 1
ATOM 645 N N . ILE A 1 79 ? 11.618 -0.246 -7.694 1.00 93.00 79 ILE A N 1
ATOM 646 C CA . ILE A 1 79 ? 12.915 -0.715 -7.225 1.00 93.00 79 ILE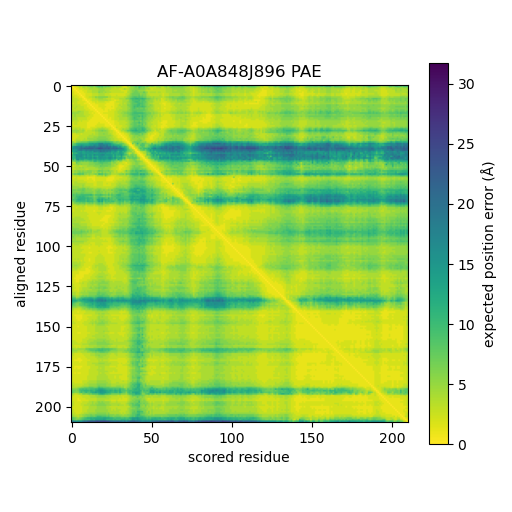 A CA 1
ATOM 647 C C . ILE A 1 79 ? 13.972 -0.125 -8.143 1.00 93.00 79 ILE A C 1
ATOM 649 O O . ILE A 1 79 ? 13.853 -0.206 -9.367 1.00 93.00 79 ILE A O 1
ATOM 653 N N . VAL A 1 80 ? 15.020 0.459 -7.562 1.00 94.31 80 VAL A N 1
ATOM 654 C CA . VAL A 1 80 ? 16.134 1.007 -8.343 1.00 94.31 80 VAL A CA 1
ATOM 655 C C . VAL A 1 80 ? 16.735 -0.064 -9.255 1.00 94.31 80 VAL A C 1
ATOM 657 O O . VAL A 1 80 ? 16.951 -1.215 -8.873 1.00 94.31 80 VAL A O 1
ATOM 660 N N . GLY A 1 81 ? 16.979 0.321 -10.494 1.00 94.94 81 GLY A N 1
ATOM 661 C CA . GLY A 1 81 ? 17.424 -0.530 -11.577 1.00 94.94 81 GLY A CA 1
ATOM 662 C C . GLY A 1 81 ? 16.766 -0.146 -12.896 1.00 94.94 81 GLY A C 1
ATOM 663 O O . GLY A 1 81 ? 15.752 0.558 -12.935 1.00 94.94 81 GLY A O 1
ATOM 664 N N . TYR A 1 82 ? 17.353 -0.624 -13.989 1.00 94.75 82 TYR A N 1
ATOM 665 C CA . TYR A 1 82 ? 16.772 -0.470 -15.315 1.00 94.75 82 TYR A CA 1
ATOM 666 C C . TYR A 1 82 ? 16.145 -1.790 -15.773 1.00 94.75 82 TYR A C 1
ATOM 668 O O . TYR A 1 82 ? 16.795 -2.832 -15.651 1.00 94.75 82 TYR A O 1
ATOM 676 N N . PRO A 1 83 ? 14.928 -1.768 -16.342 1.00 95.31 83 PRO A N 1
ATOM 677 C CA . PRO A 1 83 ? 14.284 -2.967 -16.858 1.00 95.31 83 PRO A CA 1
ATOM 678 C C . PRO A 1 83 ? 14.748 -3.278 -18.282 1.00 95.31 83 PRO A C 1
ATOM 680 O O . PRO A 1 83 ? 15.229 -2.402 -19.002 1.00 95.31 83 PRO A O 1
ATOM 683 N N . LYS A 1 84 ? 14.540 -4.508 -18.742 1.00 94.38 84 LYS A N 1
ATOM 684 C CA . LYS A 1 84 ? 14.702 -4.871 -20.148 1.00 94.38 84 LYS A CA 1
ATOM 685 C C . LYS A 1 84 ? 13.431 -4.451 -20.880 1.00 94.38 84 LYS A C 1
ATOM 687 O O . LYS A 1 84 ? 12.342 -4.891 -20.532 1.00 94.38 84 LYS A O 1
ATOM 692 N N . CYS A 1 85 ? 13.568 -3.593 -21.884 1.00 94.31 85 CYS A N 1
ATOM 693 C CA . CYS A 1 85 ? 12.456 -3.114 -22.702 1.00 94.31 85 CYS A CA 1
ATOM 694 C C . CYS A 1 85 ? 12.954 -2.682 -24.086 1.00 94.31 85 CYS A C 1
ATOM 696 O O . CYS A 1 85 ? 14.156 -2.522 -24.300 1.00 94.31 85 CYS A O 1
ATOM 698 N N . GLN A 1 86 ? 12.035 -2.468 -25.027 1.00 93.69 86 GLN A N 1
ATOM 699 C CA . GLN A 1 86 ? 12.364 -2.091 -26.406 1.00 93.69 86 GLN A CA 1
ATOM 700 C C . GLN A 1 86 ? 13.072 -0.725 -26.493 1.00 93.69 86 GLN A C 1
ATOM 702 O O . GLN A 1 86 ? 13.973 -0.534 -27.310 1.00 93.69 86 GLN A O 1
ATOM 707 N N . SER A 1 87 ? 12.708 0.223 -25.626 1.00 93.12 87 SER A N 1
ATOM 708 C CA . SER A 1 87 ? 13.334 1.549 -25.563 1.00 93.12 87 SER A CA 1
ATOM 709 C C . SER A 1 87 ? 14.768 1.545 -25.029 1.00 93.12 87 SER A C 1
ATOM 711 O O . SER A 1 87 ? 15.429 2.575 -25.117 1.00 93.12 87 SER A O 1
ATOM 713 N N . ARG A 1 88 ? 15.263 0.432 -24.471 1.00 94.06 88 ARG A N 1
ATOM 714 C CA . ARG A 1 88 ? 16.631 0.331 -23.953 1.00 94.06 88 ARG A CA 1
ATOM 715 C C . ARG A 1 88 ? 17.480 -0.552 -24.850 1.00 94.06 88 ARG A C 1
ATOM 717 O O . ARG A 1 88 ? 17.436 -1.776 -24.753 1.00 94.06 88 ARG A O 1
ATOM 724 N N . HIS A 1 89 ? 18.288 0.090 -25.678 1.00 95.56 89 HIS A N 1
ATOM 725 C CA . HIS A 1 89 ? 19.225 -0.563 -26.577 1.00 95.56 89 HIS A CA 1
ATOM 726 C C . HIS A 1 89 ? 20.587 0.138 -26.573 1.00 95.56 89 HIS A C 1
ATOM 728 O O . HIS A 1 89 ? 20.694 1.299 -26.178 1.00 95.56 89 HIS A O 1
ATOM 734 N N . ASP A 1 90 ? 21.630 -0.589 -26.966 1.00 94.00 90 ASP A N 1
ATOM 735 C CA . ASP A 1 90 ? 22.950 -0.014 -27.215 1.00 94.00 90 ASP A CA 1
ATOM 736 C C . ASP A 1 90 ? 22.982 0.776 -28.539 1.00 94.00 90 ASP A C 1
ATOM 738 O O . ASP A 1 90 ? 21.994 0.847 -29.275 1.00 94.00 90 ASP A O 1
ATOM 742 N N . SER A 1 91 ? 24.134 1.363 -28.872 1.00 93.38 91 SER A N 1
ATOM 743 C CA . SER A 1 91 ? 24.326 2.115 -30.121 1.00 93.38 91 SER A CA 1
ATOM 744 C C . SER A 1 91 ? 24.118 1.285 -31.396 1.00 93.38 91 SER A C 1
ATOM 746 O O . SER A 1 91 ? 23.972 1.860 -32.470 1.00 93.38 91 SER A O 1
ATOM 748 N N . ASN A 1 92 ? 24.076 -0.046 -31.289 1.00 95.00 92 ASN A N 1
ATOM 749 C CA . ASN A 1 92 ? 23.835 -0.981 -32.385 1.00 95.00 92 ASN A CA 1
ATOM 750 C C . ASN A 1 92 ? 22.409 -1.560 -32.355 1.00 95.00 92 ASN A C 1
ATOM 752 O O . ASN A 1 92 ? 22.158 -2.599 -32.967 1.00 95.00 92 ASN A O 1
ATOM 756 N N . LEU A 1 93 ? 21.480 -0.921 -31.633 1.00 91.38 93 LEU A N 1
ATOM 757 C CA . LEU A 1 93 ? 20.084 -1.345 -31.471 1.00 91.38 93 LEU A CA 1
ATOM 758 C C . LEU A 1 93 ? 19.906 -2.710 -30.777 1.00 91.38 93 LEU A C 1
ATOM 760 O O . LEU A 1 93 ? 18.828 -3.305 -30.849 1.00 91.38 93 LEU A O 1
ATOM 764 N N . LYS A 1 94 ? 20.919 -3.219 -30.062 1.00 94.12 94 LYS A N 1
ATOM 765 C CA . LYS A 1 94 ? 20.780 -4.461 -29.287 1.00 94.12 94 LYS A CA 1
ATOM 766 C C . LYS A 1 94 ? 20.104 -4.178 -27.945 1.00 94.12 94 LYS A C 1
ATOM 768 O O . LYS A 1 94 ? 20.550 -3.267 -27.248 1.00 94.12 94 LYS A O 1
ATOM 773 N N . PRO A 1 95 ? 19.085 -4.958 -27.531 1.00 93.50 95 PRO A N 1
ATOM 774 C CA . PRO A 1 95 ? 18.416 -4.756 -26.249 1.00 93.50 95 PRO A CA 1
ATOM 775 C C . PRO A 1 95 ? 19.388 -4.833 -25.072 1.00 93.50 95 PRO A C 1
ATOM 777 O O . PRO A 1 95 ? 20.132 -5.806 -24.929 1.00 93.50 95 PRO A O 1
ATOM 780 N N . LEU A 1 96 ? 19.341 -3.833 -24.196 1.00 96.12 96 LEU A N 1
ATOM 781 C CA . LEU A 1 96 ? 20.117 -3.838 -22.963 1.00 96.12 96 LEU A CA 1
ATOM 782 C C . LEU A 1 96 ? 19.462 -4.769 -21.932 1.00 96.12 96 LEU A C 1
ATOM 784 O O . LEU A 1 96 ? 18.231 -4.805 -21.820 1.00 96.12 96 LEU A O 1
ATOM 788 N N . PRO A 1 97 ? 20.262 -5.503 -21.141 1.00 94.88 97 PRO A N 1
ATOM 789 C CA . PRO A 1 97 ? 19.735 -6.338 -20.075 1.00 94.88 97 PRO A CA 1
ATOM 790 C C . PRO A 1 97 ? 19.173 -5.484 -18.935 1.00 94.88 97 PRO A C 1
ATOM 792 O O . PRO A 1 97 ? 19.373 -4.264 -18.857 1.00 94.88 97 PRO A O 1
ATOM 795 N N . GLU A 1 98 ? 18.493 -6.155 -18.016 1.00 95.06 98 GLU A N 1
ATOM 796 C CA . GLU A 1 98 ? 18.157 -5.571 -16.726 1.00 95.06 98 GLU A CA 1
ATOM 797 C C . GLU A 1 98 ? 19.401 -5.298 -15.891 1.00 95.06 98 GLU A C 1
ATOM 799 O O . GLU A 1 98 ? 20.391 -6.031 -15.966 1.00 95.06 98 GLU A O 1
ATOM 804 N N . THR A 1 99 ? 19.349 -4.256 -15.066 1.00 96.00 99 THR A N 1
ATOM 805 C CA . THR A 1 99 ? 20.468 -3.874 -14.201 1.00 96.00 99 THR A CA 1
ATOM 806 C C . THR A 1 99 ? 19.996 -3.421 -12.827 1.00 96.00 99 THR A C 1
ATOM 808 O O . THR A 1 99 ? 18.866 -2.966 -12.660 1.00 96.00 99 THR A O 1
ATOM 811 N N . GLY A 1 100 ? 20.906 -3.475 -11.854 1.00 95.88 100 GLY A N 1
ATOM 812 C CA . GLY A 1 100 ? 20.665 -2.995 -10.493 1.00 95.88 100 GLY A CA 1
ATOM 813 C C . GLY A 1 100 ? 19.782 -3.924 -9.657 1.00 95.88 100 GLY A C 1
ATOM 814 O O . GLY A 1 100 ? 19.506 -5.050 -10.070 1.00 95.88 100 GLY A O 1
ATOM 815 N N . PRO A 1 101 ? 19.351 -3.467 -8.470 1.00 96.88 101 PRO A N 1
ATOM 816 C CA . PRO A 1 101 ? 18.479 -4.227 -7.573 1.00 96.88 101 PRO A CA 1
ATOM 817 C C . PRO A 1 101 ? 17.210 -4.788 -8.228 1.00 96.88 101 PRO A C 1
ATOM 819 O O . PRO A 1 101 ? 16.821 -5.908 -7.901 1.00 96.88 101 PRO A O 1
ATOM 822 N N . TRP A 1 102 ? 16.618 -4.076 -9.195 1.00 96.00 102 TRP A N 1
ATOM 823 C CA . TRP A 1 102 ? 15.483 -4.576 -9.981 1.00 96.00 102 TRP A CA 1
ATOM 824 C C . TRP A 1 102 ? 15.759 -5.941 -10.620 1.00 96.00 102 TRP A C 1
ATOM 826 O O . TRP A 1 102 ? 14.936 -6.841 -10.480 1.00 96.00 102 TRP A O 1
ATOM 836 N N . LYS A 1 103 ? 16.926 -6.115 -11.259 1.00 97.19 103 LYS A N 1
ATOM 837 C CA . LYS A 1 103 ? 17.307 -7.375 -11.913 1.00 97.19 103 LYS A CA 1
ATOM 838 C C . LYS A 1 103 ? 17.189 -8.548 -10.937 1.00 97.19 103 LYS A C 1
ATOM 840 O O . LYS A 1 103 ? 16.518 -9.529 -11.230 1.00 97.19 103 LYS A O 1
ATOM 845 N N . TYR A 1 104 ? 17.811 -8.418 -9.765 1.00 97.12 104 TYR A N 1
ATOM 846 C CA . TYR A 1 104 ? 17.836 -9.480 -8.758 1.00 97.12 104 TYR A CA 1
ATOM 847 C C . TYR A 1 104 ? 16.454 -9.742 -8.162 1.00 97.12 104 TYR A C 1
ATOM 849 O O . TYR A 1 104 ? 16.060 -10.893 -7.997 1.00 97.12 104 TYR A O 1
ATOM 857 N N . PHE A 1 105 ? 15.701 -8.681 -7.858 1.00 95.62 105 PHE A N 1
ATOM 858 C CA . PHE A 1 105 ? 14.333 -8.808 -7.362 1.00 95.62 105 PHE A CA 1
ATOM 859 C C . PHE A 1 105 ? 13.452 -9.571 -8.355 1.00 95.62 105 PHE A C 1
ATOM 861 O O . PHE A 1 105 ? 12.804 -10.553 -7.987 1.00 95.62 105 PHE A O 1
ATOM 868 N N . ARG A 1 106 ? 13.457 -9.142 -9.620 1.00 95.25 106 ARG A N 1
ATOM 869 C CA . ARG A 1 106 ? 12.644 -9.747 -10.669 1.00 95.25 106 ARG A CA 1
ATOM 870 C C . ARG A 1 106 ? 13.093 -11.169 -10.964 1.00 95.25 106 ARG A C 1
ATOM 872 O O . ARG A 1 106 ? 12.235 -12.033 -11.029 1.00 95.25 106 ARG A O 1
ATOM 879 N N . GLU A 1 107 ? 14.392 -11.448 -11.081 1.00 95.56 107 GLU A N 1
ATOM 880 C CA . GLU A 1 107 ? 14.902 -12.817 -11.259 1.00 95.56 107 GLU A CA 1
ATOM 881 C C . GLU A 1 107 ? 14.424 -13.749 -10.144 1.00 95.56 107 GLU A C 1
ATOM 883 O O . GLU A 1 107 ? 13.860 -14.801 -10.439 1.00 95.56 107 GLU A O 1
ATOM 888 N N . ASN A 1 108 ? 14.557 -13.341 -8.881 1.00 95.38 108 ASN A N 1
ATOM 889 C CA . ASN A 1 108 ? 14.093 -14.147 -7.754 1.00 95.38 108 ASN A CA 1
ATOM 890 C C . ASN A 1 108 ? 12.585 -14.399 -7.812 1.00 95.38 108 ASN A C 1
ATOM 892 O O . ASN A 1 108 ? 12.148 -15.528 -7.624 1.00 95.38 108 ASN A O 1
ATOM 896 N N . ALA A 1 109 ? 11.782 -13.372 -8.085 1.00 93.50 109 ALA A N 1
ATOM 897 C CA . ALA A 1 109 ? 10.332 -13.503 -8.045 1.00 93.50 109 ALA A CA 1
ATOM 898 C C . ALA A 1 109 ? 9.747 -14.188 -9.298 1.00 93.50 109 ALA A C 1
ATOM 900 O O . ALA A 1 109 ? 8.812 -14.980 -9.190 1.00 93.50 109 ALA A O 1
ATOM 901 N N . TYR A 1 110 ? 10.291 -13.928 -10.493 1.00 94.62 110 TYR A N 1
ATOM 902 C CA . TYR A 1 110 ? 9.804 -14.505 -11.753 1.00 94.62 110 TYR A CA 1
ATOM 903 C C . TYR A 1 110 ? 10.197 -15.968 -11.940 1.00 94.62 110 TYR A C 1
ATOM 905 O O . TYR A 1 110 ? 9.439 -16.691 -12.583 1.00 94.62 110 TYR A O 1
ATOM 913 N N . ASN A 1 111 ? 11.298 -16.417 -11.332 1.00 95.69 111 ASN A N 1
ATOM 914 C CA . ASN A 1 111 ? 11.724 -17.817 -11.384 1.00 95.69 111 ASN A CA 1
ATOM 915 C C . ASN A 1 111 ? 10.940 -18.743 -10.433 1.00 95.69 111 ASN A C 1
ATOM 917 O O . ASN A 1 111 ? 11.078 -19.959 -10.532 1.00 95.69 111 ASN A O 1
ATOM 921 N N . ILE A 1 112 ? 10.134 -18.202 -9.512 1.00 96.12 112 ILE A N 1
ATOM 922 C CA . ILE A 1 112 ? 9.245 -19.000 -8.653 1.00 96.12 112 ILE A CA 1
ATOM 923 C C . ILE A 1 112 ? 7.997 -19.383 -9.452 1.00 96.12 112 ILE A C 1
ATOM 925 O O . ILE A 1 112 ? 7.388 -18.509 -10.072 1.00 96.12 112 ILE A O 1
ATOM 929 N N . ASP A 1 113 ? 7.580 -20.649 -9.391 1.00 96.12 113 ASP A N 1
ATOM 930 C CA . ASP A 1 113 ? 6.327 -21.143 -9.984 1.00 96.12 113 ASP A CA 1
ATOM 931 C C . ASP A 1 113 ? 5.100 -20.680 -9.172 1.00 96.12 113 ASP A C 1
ATOM 933 O O . ASP A 1 113 ? 4.480 -21.421 -8.413 1.00 96.12 113 ASP A O 1
ATOM 937 N N . GLN A 1 114 ? 4.840 -19.376 -9.238 1.00 93.81 114 GLN A N 1
ATOM 938 C CA . GLN A 1 114 ? 3.770 -18.677 -8.540 1.00 93.81 114 GLN A CA 1
ATOM 939 C C . GLN A 1 114 ? 3.422 -17.405 -9.315 1.00 93.81 114 GLN A C 1
ATOM 941 O O . GLN A 1 114 ? 4.304 -16.597 -9.609 1.00 93.81 114 GLN A O 1
ATOM 946 N N . ASP A 1 115 ? 2.141 -17.191 -9.610 1.00 91.88 115 ASP A N 1
ATOM 947 C CA . ASP A 1 115 ? 1.689 -16.025 -10.386 1.00 91.88 115 ASP A CA 1
ATOM 948 C C . ASP A 1 115 ? 1.236 -14.843 -9.526 1.00 91.88 115 ASP A C 1
ATOM 950 O O . ASP A 1 115 ? 1.187 -13.712 -10.011 1.00 91.88 115 ASP A 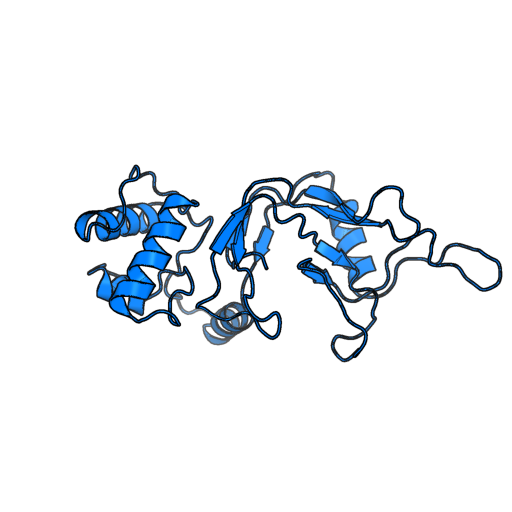O 1
ATOM 954 N N . SER A 1 116 ? 0.915 -15.081 -8.252 1.00 93.25 116 SER A N 1
ATOM 955 C CA . SER A 1 116 ? 0.443 -14.059 -7.312 1.00 93.25 116 SER A CA 1
ATOM 956 C C . SER A 1 116 ? 1.102 -14.198 -5.956 1.00 93.25 116 SER A C 1
ATOM 958 O O . SER A 1 116 ? 1.276 -15.310 -5.471 1.00 93.25 116 SER A O 1
ATOM 960 N N . PHE A 1 117 ? 1.460 -13.078 -5.339 1.00 93.06 117 PHE A N 1
ATOM 961 C CA . PHE A 1 117 ? 2.179 -13.012 -4.076 1.00 93.06 117 PHE A CA 1
ATOM 962 C C . PHE A 1 117 ? 1.378 -12.233 -3.041 1.00 93.06 117 PHE A C 1
ATOM 964 O O . PHE A 1 117 ? 0.772 -11.202 -3.340 1.00 93.06 117 PHE A O 1
ATOM 971 N N . ASN A 1 118 ? 1.465 -12.692 -1.793 1.00 93.06 118 ASN A N 1
ATOM 972 C CA . ASN A 1 118 ? 1.156 -11.843 -0.658 1.00 93.06 118 ASN A CA 1
ATOM 973 C C . ASN A 1 118 ? 2.199 -10.723 -0.594 1.00 93.06 118 ASN A C 1
ATOM 975 O O . ASN A 1 118 ? 3.404 -10.977 -0.636 1.00 93.06 118 ASN A O 1
ATOM 979 N N . TYR A 1 119 ? 1.733 -9.491 -0.469 1.00 91.25 119 TYR A N 1
ATOM 980 C CA . TYR A 1 119 ? 2.556 -8.299 -0.461 1.00 91.25 119 TYR A CA 1
ATOM 981 C C . TYR A 1 119 ? 2.260 -7.470 0.784 1.00 91.25 119 TYR A C 1
ATOM 983 O O . TYR A 1 119 ? 1.109 -7.154 1.076 1.00 91.25 119 TYR A O 1
ATOM 991 N N . MET A 1 120 ? 3.306 -7.116 1.525 1.00 91.88 120 MET A N 1
ATOM 992 C CA . MET A 1 120 ? 3.198 -6.286 2.717 1.00 91.88 120 MET A CA 1
ATOM 993 C C . MET A 1 120 ? 3.950 -4.980 2.488 1.00 91.88 120 MET A C 1
ATOM 995 O O . MET A 1 120 ? 5.163 -4.993 2.281 1.00 91.88 120 MET A O 1
ATOM 999 N N . LEU A 1 121 ? 3.232 -3.862 2.561 1.00 90.69 121 LEU A N 1
ATOM 1000 C CA . LEU A 1 121 ? 3.819 -2.528 2.508 1.00 90.69 121 LEU A CA 1
ATOM 1001 C C . LEU A 1 121 ? 3.915 -1.970 3.925 1.00 90.69 121 LEU A C 1
ATOM 1003 O O . LEU A 1 121 ? 2.899 -1.828 4.607 1.00 90.69 121 LEU A O 1
ATOM 1007 N N . LEU A 1 122 ? 5.132 -1.650 4.358 1.00 90.19 122 LEU A N 1
ATOM 1008 C CA . LEU A 1 122 ? 5.439 -1.093 5.674 1.00 90.19 122 LEU A CA 1
ATOM 1009 C C . LEU A 1 122 ? 6.225 0.212 5.535 1.00 90.19 122 LEU A C 1
ATOM 1011 O O . LEU A 1 122 ? 6.903 0.436 4.534 1.00 90.19 122 LEU A O 1
ATOM 1015 N N . THR A 1 123 ? 6.179 1.052 6.568 1.00 87.56 123 THR A N 1
ATOM 1016 C CA . THR A 1 123 ? 7.008 2.265 6.624 1.00 87.56 123 THR A CA 1
ATOM 1017 C C . THR A 1 123 ? 8.445 1.954 7.059 1.00 87.56 123 THR A C 1
ATOM 1019 O O . THR A 1 123 ? 8.716 0.948 7.721 1.00 87.56 123 THR A O 1
ATOM 1022 N N . GLY A 1 124 ? 9.378 2.876 6.795 1.00 87.69 124 GLY A N 1
ATOM 1023 C CA . GLY A 1 124 ? 10.718 2.821 7.398 1.00 87.69 124 GLY A CA 1
ATOM 1024 C C . GLY A 1 124 ? 10.682 2.851 8.935 1.00 87.69 124 GLY A C 1
ATOM 1025 O O . GLY A 1 124 ? 11.526 2.241 9.591 1.00 87.69 124 GLY A O 1
ATOM 1026 N N . TRP A 1 125 ? 9.665 3.488 9.522 1.00 87.12 125 TRP A N 1
ATOM 1027 C CA . TRP A 1 125 ? 9.434 3.489 10.967 1.00 87.12 125 TRP A CA 1
ATOM 1028 C C . TRP A 1 125 ? 9.023 2.121 11.509 1.00 87.12 125 TRP A C 1
ATOM 1030 O O . TRP A 1 125 ? 9.480 1.740 12.587 1.00 87.12 125 TRP A O 1
ATOM 1040 N N . ASP A 1 126 ? 8.216 1.355 10.770 1.00 89.81 126 ASP A N 1
ATOM 1041 C CA . ASP A 1 126 ? 7.908 -0.032 11.128 1.00 89.81 126 ASP A CA 1
ATOM 1042 C C . ASP A 1 126 ? 9.187 -0.884 11.143 1.00 89.81 126 ASP A C 1
ATOM 1044 O O . ASP A 1 126 ? 9.423 -1.604 12.113 1.00 89.81 126 ASP A O 1
ATOM 1048 N N . ALA A 1 127 ? 10.047 -0.749 10.125 1.00 88.75 127 ALA A N 1
ATOM 1049 C CA . ALA A 1 127 ? 11.326 -1.459 10.069 1.00 88.75 127 ALA A CA 1
ATOM 1050 C C . ALA A 1 127 ? 12.250 -1.073 11.238 1.00 88.75 127 ALA A C 1
ATOM 1052 O O . ALA A 1 127 ? 12.789 -1.945 11.920 1.00 88.75 127 ALA A O 1
ATOM 1053 N N . LYS A 1 128 ? 12.368 0.230 11.533 1.00 90.06 128 LYS A N 1
ATOM 1054 C CA . LYS A 1 128 ? 13.139 0.738 12.679 1.00 90.06 128 LYS A CA 1
ATOM 1055 C C . LYS A 1 128 ? 12.599 0.218 14.013 1.00 90.06 128 LYS A C 1
ATOM 1057 O O . LYS A 1 128 ? 13.382 -0.097 14.907 1.00 90.06 128 LYS A O 1
ATOM 1062 N N . ARG A 1 129 ? 11.274 0.119 14.164 1.00 87.56 129 ARG A N 1
ATOM 1063 C CA . ARG A 1 129 ? 10.638 -0.414 15.378 1.00 87.56 129 ARG A CA 1
ATOM 1064 C C . ARG A 1 129 ? 11.034 -1.872 15.606 1.00 87.56 129 ARG A C 1
ATOM 1066 O O . ARG A 1 129 ? 11.449 -2.199 16.712 1.00 87.56 129 ARG A O 1
ATOM 1073 N N . VAL A 1 130 ? 10.971 -2.699 14.560 1.00 87.62 130 VAL A N 1
ATOM 1074 C CA . VAL A 1 130 ? 11.389 -4.112 14.610 1.00 87.62 130 VAL A CA 1
ATOM 1075 C C . VAL A 1 130 ? 12.876 -4.231 14.945 1.00 87.62 130 VAL A C 1
ATOM 1077 O O . VAL A 1 130 ? 13.255 -5.016 15.810 1.00 87.62 130 VAL A O 1
ATOM 1080 N N . SER A 1 131 ? 13.738 -3.433 14.306 1.00 89.94 131 SER A N 1
ATOM 1081 C CA . SER A 1 131 ? 15.176 -3.495 14.590 1.00 89.94 131 SER A CA 1
ATOM 1082 C C . SER A 1 131 ? 15.507 -3.055 16.019 1.00 89.94 131 SER A C 1
ATOM 1084 O O . SER A 1 131 ? 16.418 -3.598 16.635 1.00 89.94 131 SER A O 1
ATOM 1086 N N . ALA A 1 132 ? 14.771 -2.076 16.558 1.00 89.69 132 ALA A N 1
ATOM 1087 C CA . ALA A 1 132 ? 14.986 -1.547 17.903 1.00 89.69 132 ALA A CA 1
ATOM 1088 C C . ALA A 1 132 ? 14.391 -2.429 19.016 1.00 89.69 132 ALA A C 1
ATOM 1090 O O . ALA A 1 132 ? 14.851 -2.355 20.156 1.00 89.69 132 ALA A O 1
ATOM 1091 N N . SER A 1 133 ? 13.379 -3.254 18.724 1.00 86.00 133 SER A N 1
ATOM 1092 C CA . SER A 1 133 ? 12.739 -4.112 19.730 1.00 86.00 133 SER A CA 1
ATOM 1093 C C . SER A 1 133 ? 13.585 -5.324 20.128 1.00 86.00 133 SER A C 1
ATOM 1095 O O . SER A 1 133 ? 13.394 -5.862 21.221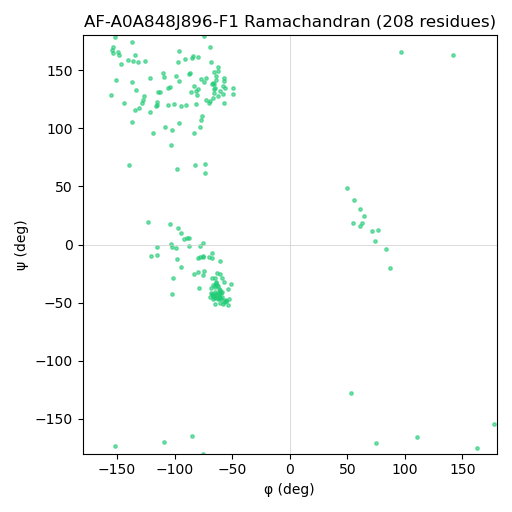 1.00 86.00 133 SER A O 1
ATOM 1097 N N . GLY A 1 134 ? 14.519 -5.763 19.276 1.00 85.81 134 GLY A N 1
ATOM 1098 C CA . GLY A 1 134 ? 15.252 -7.014 19.484 1.00 85.81 134 GLY A CA 1
ATOM 1099 C C . GLY A 1 134 ? 14.278 -8.178 19.705 1.00 85.81 134 GLY A C 1
ATOM 1100 O O . GLY A 1 134 ? 13.323 -8.333 18.949 1.00 85.81 134 GLY A O 1
ATOM 1101 N N . ASN A 1 135 ? 14.466 -8.937 20.789 1.00 84.38 135 ASN A N 1
ATOM 1102 C CA . ASN A 1 135 ? 13.597 -10.066 21.159 1.00 84.38 135 ASN A CA 1
ATOM 1103 C C . ASN A 1 135 ? 12.374 -9.676 22.014 1.00 84.38 135 ASN A C 1
ATOM 1105 O O . ASN A 1 135 ? 11.667 -10.554 22.508 1.00 84.38 135 ASN A O 1
ATOM 1109 N N . LYS A 1 136 ? 12.123 -8.383 22.257 1.00 86.56 136 LYS A N 1
ATOM 1110 C CA . LYS A 1 136 ? 10.964 -7.954 23.053 1.00 86.56 136 LYS A CA 1
ATOM 1111 C C . LYS A 1 136 ? 9.679 -8.093 22.237 1.00 86.56 136 LYS A C 1
ATOM 1113 O O . LYS A 1 136 ? 9.647 -7.724 21.063 1.00 86.56 136 LYS A O 1
ATOM 1118 N N . LYS A 1 137 ? 8.602 -8.554 22.885 1.00 82.44 137 LYS A N 1
ATOM 1119 C CA . LYS A 1 137 ? 7.251 -8.548 22.305 1.00 82.44 137 LYS A CA 1
ATOM 1120 C C . LYS A 1 137 ? 6.892 -7.107 21.930 1.00 82.44 137 LYS A C 1
ATOM 1122 O O . LYS A 1 137 ? 6.937 -6.215 22.775 1.00 82.44 137 LYS A O 1
ATOM 1127 N N . MET A 1 138 ? 6.593 -6.881 20.656 1.00 83.94 138 MET A N 1
ATOM 1128 C CA . MET A 1 138 ? 6.127 -5.586 20.175 1.00 83.94 138 MET A CA 1
ATOM 1129 C C . MET A 1 138 ? 4.618 -5.479 20.332 1.00 83.94 138 MET A C 1
ATOM 1131 O O . MET A 1 138 ? 3.909 -6.464 20.129 1.00 83.94 138 MET A O 1
ATOM 1135 N N . SER A 1 139 ? 4.151 -4.261 20.592 1.00 85.44 139 SER A N 1
ATOM 1136 C CA . SER A 1 139 ? 2.724 -3.977 20.562 1.00 85.44 139 SER A CA 1
ATOM 1137 C C . SER A 1 139 ? 2.158 -4.110 19.153 1.00 85.44 139 SER A C 1
ATOM 1139 O O . SER A 1 139 ? 2.785 -3.696 18.164 1.00 85.44 139 SER A O 1
ATOM 1141 N N . SER A 1 140 ? 0.967 -4.696 19.080 1.00 89.62 140 SER A N 1
ATOM 1142 C CA . SER A 1 140 ? 0.248 -4.921 17.831 1.00 89.62 140 SER A CA 1
ATOM 1143 C C . SER A 1 140 ? -0.102 -3.600 17.136 1.00 89.62 140 SER A C 1
ATOM 1145 O O . SER A 1 140 ? -0.314 -2.566 17.772 1.00 89.62 140 SER A O 1
ATOM 1147 N N . ARG A 1 141 ? -0.166 -3.625 15.799 1.00 92.81 141 ARG A N 1
ATOM 1148 C CA . ARG A 1 141 ? -0.650 -2.506 14.975 1.00 92.81 141 ARG A CA 1
ATOM 1149 C C . ARG A 1 141 ? -1.546 -3.036 13.872 1.00 92.81 141 ARG A C 1
ATOM 1151 O O . ARG A 1 141 ? -1.038 -3.604 12.903 1.00 92.81 141 ARG A O 1
ATOM 1158 N N . LEU A 1 142 ? -2.849 -2.832 14.020 1.00 95.94 142 LEU A N 1
ATOM 1159 C CA . LEU A 1 142 ? -3.826 -3.271 13.031 1.00 95.94 142 LEU A CA 1
ATOM 1160 C C . LEU A 1 142 ? -3.942 -2.248 11.912 1.00 95.94 142 LEU A C 1
ATOM 1162 O O . LEU A 1 142 ? -3.990 -1.049 12.164 1.00 95.94 142 LEU A O 1
ATOM 1166 N N . ARG A 1 143 ? -3.990 -2.733 10.680 1.00 95.81 143 ARG A N 1
ATOM 1167 C CA . ARG A 1 143 ? -4.076 -1.919 9.466 1.00 95.81 143 ARG A CA 1
ATOM 1168 C C . ARG A 1 143 ? -4.782 -2.715 8.375 1.00 95.81 143 ARG A C 1
ATOM 1170 O O . ARG A 1 143 ? -5.103 -3.885 8.586 1.00 95.81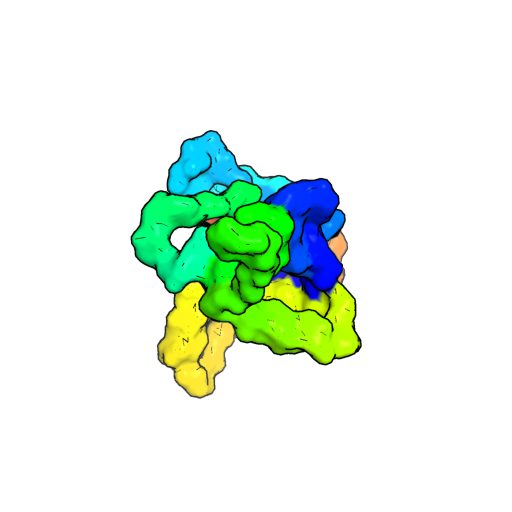 143 ARG A O 1
ATOM 1177 N N . TYR A 1 144 ? -4.977 -2.115 7.203 1.00 96.19 144 TYR A N 1
ATOM 1178 C CA . TYR A 1 144 ? -5.598 -2.804 6.071 1.00 96.19 144 TYR A CA 1
ATOM 1179 C C . TYR A 1 144 ? -4.962 -4.182 5.811 1.00 96.19 144 TYR A C 1
ATOM 1181 O O . TYR A 1 144 ? -3.736 -4.311 5.740 1.00 96.19 144 TYR A O 1
ATOM 1189 N N . GLY A 1 145 ? -5.802 -5.21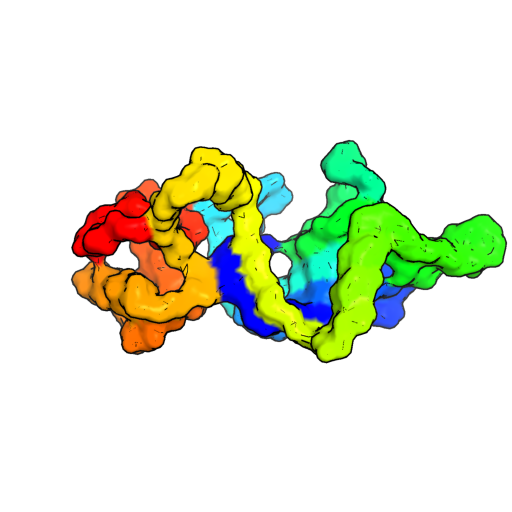3 5.708 1.00 95.69 145 GLY A N 1
ATOM 1190 C CA . GLY A 1 145 ? -5.396 -6.609 5.523 1.00 95.69 145 GLY A CA 1
ATOM 1191 C C . GLY A 1 145 ? -5.028 -7.370 6.805 1.00 95.69 145 GLY A C 1
ATOM 1192 O O . GLY A 1 145 ? -4.768 -8.566 6.733 1.00 95.69 145 GLY A O 1
ATOM 1193 N N . SER A 1 146 ? -5.011 -6.730 7.983 1.00 96.62 146 SER A N 1
ATOM 1194 C CA . SER A 1 146 ? -4.961 -7.461 9.261 1.00 96.62 146 SER A CA 1
ATOM 1195 C C . SER A 1 146 ? -6.221 -8.310 9.450 1.00 96.62 146 SER A C 1
ATOM 1197 O O . SER A 1 146 ? -7.312 -7.878 9.081 1.00 96.62 146 SER A O 1
ATOM 1199 N N . THR A 1 147 ? -6.088 -9.481 10.076 1.00 97.00 147 THR A N 1
ATOM 1200 C CA . THR A 1 147 ? -7.224 -10.359 10.394 1.00 97.00 147 THR A CA 1
ATOM 1201 C C . THR A 1 147 ? -7.164 -10.888 11.832 1.00 97.00 147 THR A C 1
ATOM 1203 O O . THR A 1 147 ? -6.120 -10.833 12.488 1.00 97.00 147 THR A O 1
ATOM 1206 N N . GLY A 1 148 ? -8.288 -11.398 12.342 1.00 97.00 148 GLY A N 1
ATOM 1207 C CA . GLY A 1 148 ? -8.374 -12.147 13.599 1.00 97.00 148 GLY A CA 1
ATOM 1208 C C . GLY A 1 148 ? -9.107 -11.438 14.744 1.00 97.00 148 GLY A C 1
ATOM 1209 O O . GLY A 1 148 ? -9.835 -10.459 14.562 1.00 97.00 148 GLY A O 1
ATOM 1210 N N . ASN A 1 149 ? -8.935 -11.961 15.962 1.00 96.50 149 ASN A N 1
ATOM 1211 C CA . ASN A 1 149 ? -9.723 -11.543 17.130 1.00 96.50 149 ASN A CA 1
ATOM 1212 C C . ASN A 1 149 ? -9.532 -10.066 17.496 1.00 96.50 149 ASN A C 1
ATOM 1214 O O . ASN A 1 149 ? -10.520 -9.381 17.741 1.00 96.50 149 ASN A O 1
ATOM 1218 N N . LEU A 1 150 ? -8.298 -9.551 17.454 1.00 96.44 150 LEU A N 1
ATOM 1219 C CA . LEU A 1 150 ? -8.027 -8.146 17.781 1.00 96.44 150 LEU A CA 1
ATOM 1220 C C . LEU A 1 150 ? -8.714 -7.188 16.788 1.00 96.44 150 LEU A C 1
ATOM 1222 O O . LEU A 1 150 ? -9.183 -6.119 17.170 1.00 96.44 150 LEU A O 1
ATOM 1226 N N . VAL A 1 151 ? -8.849 -7.594 15.518 1.00 97.88 151 VAL A N 1
ATOM 1227 C CA . VAL A 1 151 ? -9.633 -6.847 14.519 1.00 97.88 151 VAL A CA 1
ATOM 1228 C C . VAL A 1 151 ? -11.121 -6.895 14.853 1.00 97.88 151 VAL A C 1
ATOM 1230 O O . VAL A 1 151 ? -11.795 -5.872 14.780 1.00 97.88 151 VAL A O 1
ATOM 1233 N N . SER A 1 152 ? -11.637 -8.052 15.273 1.00 98.12 152 SER A N 1
ATOM 1234 C CA . SER A 1 152 ? -13.038 -8.171 15.701 1.00 98.12 152 SER A CA 1
ATOM 1235 C C . SER A 1 152 ? -13.343 -7.274 16.906 1.00 98.12 152 SER A C 1
ATOM 1237 O O . SER A 1 152 ? -14.418 -6.681 16.988 1.00 98.12 152 SER A O 1
ATOM 1239 N N . GLU A 1 153 ? -12.409 -7.156 17.849 1.00 97.75 153 GLU A N 1
ATOM 1240 C CA . GLU A 1 153 ? -12.512 -6.248 18.996 1.00 97.75 153 GLU A CA 1
ATOM 1241 C C . GLU A 1 153 ? -12.478 -4.782 18.565 1.00 97.75 153 GLU A C 1
ATOM 1243 O O . GLU A 1 153 ? -13.329 -4.005 18.997 1.00 97.75 153 GLU A O 1
ATOM 1248 N N . ALA A 1 154 ? -11.585 -4.420 17.641 1.00 98.06 154 ALA A N 1
ATOM 1249 C CA . ALA A 1 154 ? -11.557 -3.084 17.052 1.00 98.06 154 ALA A CA 1
ATOM 1250 C C . ALA A 1 154 ? -12.875 -2.729 16.347 1.00 98.06 154 ALA A C 1
ATOM 1252 O O . ALA A 1 154 ? -13.433 -1.656 16.570 1.00 98.06 154 ALA A O 1
ATOM 1253 N N . GLN A 1 155 ? -13.426 -3.646 15.546 1.00 98.62 155 GLN A N 1
ATOM 1254 C CA . GLN A 1 155 ? -14.718 -3.468 14.877 1.00 98.62 155 GLN A CA 1
ATOM 1255 C C . GLN A 1 155 ? -15.865 -3.282 15.886 1.00 98.62 155 GLN A C 1
ATOM 1257 O O . GLN A 1 155 ? -16.728 -2.427 15.679 1.00 98.62 155 GLN A O 1
ATOM 1262 N N . LYS A 1 156 ? -15.876 -4.036 16.997 1.00 98.44 156 LYS A N 1
ATOM 1263 C CA . LYS A 1 156 ? -16.847 -3.854 18.095 1.00 98.44 156 LYS A CA 1
ATOM 1264 C C . LYS A 1 156 ? -16.717 -2.475 18.741 1.00 98.44 156 LYS A C 1
ATOM 1266 O O . LYS A 1 156 ? -17.733 -1.815 18.945 1.00 98.44 156 LYS A O 1
ATOM 1271 N N . ALA A 1 157 ? -15.494 -2.039 19.041 1.00 98.19 157 ALA A N 1
ATOM 1272 C CA . ALA A 1 157 ? -15.237 -0.751 19.677 1.00 98.19 157 ALA A CA 1
ATOM 1273 C C . ALA A 1 157 ? -15.635 0.427 18.772 1.00 98.19 157 ALA A C 1
ATOM 1275 O O . ALA A 1 157 ? -16.351 1.327 19.210 1.00 98.19 157 ALA A O 1
ATOM 1276 N N . LEU A 1 158 ? -15.272 0.378 17.485 1.00 98.50 158 LEU A N 1
ATOM 1277 C CA . LEU A 1 158 ? -15.699 1.365 16.486 1.00 98.50 158 LEU A CA 1
ATOM 1278 C C . LEU A 1 158 ? -17.227 1.414 16.359 1.00 98.50 158 LEU A C 1
ATOM 1280 O O . LEU A 1 158 ? -17.812 2.495 16.297 1.00 98.50 158 LEU A O 1
ATOM 1284 N N . LYS A 1 159 ? -17.891 0.251 16.371 1.00 98.19 159 LYS A N 1
ATOM 1285 C CA . LYS A 1 159 ? -19.356 0.161 16.319 1.00 98.19 159 LYS A CA 1
ATOM 1286 C C . LYS A 1 159 ? -20.014 0.767 17.556 1.00 98.19 159 LYS A C 1
ATOM 1288 O O . LYS A 1 159 ? -20.972 1.516 17.419 1.00 98.19 159 LYS A O 1
ATOM 1293 N N . ALA A 1 160 ? -19.472 0.513 18.748 1.00 97.81 160 ALA A N 1
ATOM 1294 C CA . ALA A 1 160 ? -19.954 1.109 19.996 1.00 97.81 160 ALA A CA 1
ATOM 1295 C C . ALA A 1 160 ? -19.800 2.643 20.033 1.00 97.81 160 ALA A C 1
ATOM 1297 O O . ALA A 1 160 ? -20.539 3.320 20.744 1.00 97.81 160 ALA A O 1
ATOM 1298 N N . LYS A 1 161 ? -18.860 3.192 19.256 1.00 97.56 161 LYS A N 1
ATOM 1299 C CA . LYS A 1 161 ? -18.649 4.636 19.071 1.00 97.56 161 LYS A CA 1
ATOM 1300 C C . LYS A 1 161 ? -19.424 5.220 17.877 1.00 97.56 161 LYS A C 1
ATOM 1302 O O . LYS A 1 161 ? -19.263 6.399 17.597 1.00 97.56 161 LYS A O 1
ATOM 1307 N N . ASN A 1 162 ? -20.262 4.428 17.199 1.00 97.56 162 ASN A N 1
ATOM 1308 C CA . ASN A 1 162 ? -21.025 4.797 15.996 1.00 97.56 162 ASN A CA 1
ATOM 1309 C C . ASN A 1 162 ? -20.183 5.124 14.746 1.00 97.56 162 ASN A C 1
ATOM 1311 O O . ASN A 1 162 ? -20.668 5.804 13.850 1.00 97.56 162 ASN A O 1
ATOM 1315 N N . PHE A 1 163 ? -18.953 4.609 14.649 1.00 97.69 163 PHE A N 1
ATOM 1316 C CA . PHE A 1 163 ? -18.104 4.772 13.458 1.00 97.69 163 PHE A CA 1
ATOM 1317 C C . PHE A 1 163 ? -18.147 3.570 12.506 1.00 97.69 163 PHE A C 1
ATOM 1319 O O . PHE A 1 163 ? -17.660 3.669 11.385 1.00 97.69 163 PHE A O 1
ATOM 1326 N N . TYR A 1 164 ? -18.697 2.419 12.916 1.00 97.75 164 TYR A N 1
ATOM 1327 C CA . TYR A 1 164 ? -18.695 1.191 12.108 1.00 97.75 164 TYR A CA 1
ATOM 1328 C C . TYR A 1 164 ? -20.075 0.536 12.002 1.00 97.75 164 TYR A C 1
ATOM 1330 O O . TYR A 1 164 ? -20.625 0.031 12.979 1.00 97.75 164 TYR A O 1
ATOM 1338 N N . GLU A 1 165 ? -20.595 0.457 10.777 1.00 94.88 165 GLU A N 1
ATOM 1339 C CA . GLU A 1 165 ? -21.900 -0.151 10.467 1.00 94.88 165 GLU A CA 1
ATOM 1340 C C . GLU A 1 165 ? -21.787 -1.566 9.868 1.00 94.88 165 GLU A C 1
ATOM 1342 O O . GLU A 1 165 ? -22.787 -2.229 9.591 1.00 94.88 165 GLU A O 1
ATOM 1347 N N . GLY A 1 166 ? -20.563 -2.061 9.663 1.00 94.00 166 GLY A N 1
ATOM 1348 C CA . GLY A 1 166 ? -20.308 -3.364 9.055 1.00 94.00 166 GLY A CA 1
ATOM 1349 C C . GLY A 1 166 ? -20.560 -4.565 9.975 1.00 94.00 166 GLY A C 1
ATOM 1350 O O . GLY A 1 166 ? -20.936 -4.451 11.150 1.00 94.00 166 GLY A O 1
ATOM 1351 N N . LYS A 1 167 ? -20.323 -5.755 9.412 1.00 96.62 167 LYS A N 1
ATOM 1352 C CA . LYS A 1 167 ? -20.266 -7.009 10.169 1.00 96.62 167 LYS A CA 1
ATOM 1353 C C . LYS A 1 167 ? -18.977 -7.040 10.991 1.00 96.62 167 LYS A C 1
ATOM 1355 O O . LYS A 1 167 ? -17.944 -6.569 10.533 1.00 96.62 167 LYS A O 1
ATOM 1360 N N . ILE A 1 168 ? -19.048 -7.598 12.195 1.00 98.38 168 ILE A N 1
ATOM 1361 C CA . ILE A 1 168 ? -17.852 -7.959 12.958 1.00 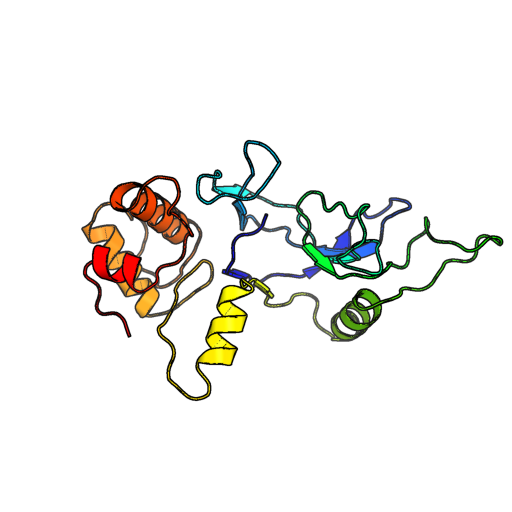98.38 168 ILE A CA 1
ATOM 1362 C C . ILE A 1 168 ? -17.404 -9.327 12.439 1.00 98.38 168 ILE A C 1
ATOM 1364 O O . ILE A 1 168 ? -17.991 -10.349 12.796 1.00 98.38 168 ILE A O 1
ATOM 1368 N N . ASP A 1 169 ? -16.462 -9.324 11.506 1.00 98.12 169 ASP A N 1
ATOM 1369 C CA . ASP A 1 169 ? -15.937 -10.510 10.819 1.00 98.12 169 ASP A CA 1
ATOM 1370 C C . ASP A 1 169 ? -14.458 -10.768 11.124 1.00 98.12 169 ASP A C 1
ATOM 1372 O O . ASP A 1 169 ? -13.957 -11.844 10.814 1.00 98.12 169 ASP A O 1
ATOM 1376 N N . GLY A 1 170 ? -13.785 -9.827 11.790 1.00 98.06 170 GLY A N 1
ATOM 1377 C CA . GLY A 1 170 ? -12.365 -9.937 12.080 1.00 98.06 170 GLY A CA 1
ATOM 1378 C C . GLY A 1 170 ? -11.475 -9.645 10.882 1.00 98.06 170 GLY A C 1
ATOM 1379 O O . GLY A 1 170 ? -10.279 -9.885 10.993 1.00 98.06 170 GLY A O 1
ATOM 1380 N N . ASP A 1 171 ? -12.011 -9.093 9.792 1.00 98.00 171 ASP A N 1
ATOM 1381 C CA . ASP A 1 171 ? -11.243 -8.707 8.613 1.00 98.00 171 ASP A CA 1
ATOM 1382 C C . ASP A 1 171 ? -11.096 -7.186 8.543 1.00 98.00 171 ASP A C 1
ATOM 1384 O O . ASP A 1 171 ? -12.070 -6.436 8.435 1.00 98.00 171 ASP A O 1
ATOM 1388 N N . PHE A 1 172 ? -9.856 -6.692 8.556 1.00 97.69 172 PHE A N 1
ATOM 1389 C CA . PHE A 1 172 ? -9.574 -5.265 8.422 1.00 97.69 172 PHE A CA 1
ATOM 1390 C C . PHE A 1 172 ? -9.600 -4.886 6.936 1.00 97.69 172 PHE A C 1
ATOM 1392 O O . PHE A 1 172 ? -8.582 -4.592 6.305 1.00 97.69 172 PHE A O 1
ATOM 1399 N N . GLY A 1 173 ? -10.799 -4.946 6.360 1.00 95.62 173 GLY A N 1
ATOM 1400 C CA . GLY A 1 173 ? -11.077 -4.588 4.977 1.00 95.62 173 GLY A CA 1
ATOM 1401 C C . GLY A 1 173 ? -11.334 -3.092 4.785 1.00 95.62 173 GLY A C 1
ATOM 1402 O O . GLY A 1 173 ? -11.078 -2.258 5.654 1.00 95.62 173 GLY A O 1
ATOM 1403 N N . SER A 1 174 ? -11.893 -2.740 3.627 1.00 93.69 174 SER A N 1
ATOM 1404 C CA . SER A 1 174 ? -12.140 -1.341 3.246 1.00 93.69 174 SER A CA 1
ATOM 1405 C C . SER A 1 174 ? -13.116 -0.622 4.178 1.00 93.69 174 SER A C 1
ATOM 1407 O O . SER A 1 174 ? -12.926 0.557 4.462 1.00 93.69 174 SER A O 1
ATOM 1409 N N . ARG A 1 175 ? -14.133 -1.329 4.690 1.00 95.06 175 ARG A N 1
ATOM 1410 C CA . ARG A 1 175 ? -15.098 -0.765 5.646 1.00 95.06 175 ARG A CA 1
ATOM 1411 C C . ARG A 1 175 ? -14.439 -0.432 6.981 1.00 95.06 175 ARG A C 1
ATOM 1413 O O . ARG A 1 175 ? -14.636 0.663 7.483 1.00 95.06 175 ARG A O 1
ATOM 1420 N N . THR A 1 176 ? -13.638 -1.348 7.528 1.00 97.56 176 THR A N 1
ATOM 1421 C CA . THR A 1 176 ? -12.920 -1.111 8.789 1.00 97.56 176 THR A CA 1
ATOM 1422 C C . THR A 1 176 ? -11.909 0.014 8.638 1.00 97.56 176 THR A C 1
ATOM 1424 O O . THR A 1 176 ? -11.879 0.896 9.485 1.00 97.56 176 THR A O 1
ATOM 1427 N N . LEU A 1 177 ? -11.149 0.041 7.538 1.00 96.44 177 LEU A N 1
ATOM 1428 C CA . LEU A 1 177 ? -10.225 1.139 7.255 1.00 96.44 177 LEU A CA 1
ATOM 1429 C C . LEU A 1 177 ? -10.933 2.490 7.218 1.00 96.44 177 LEU A C 1
ATOM 1431 O O . LEU A 1 177 ? -10.499 3.409 7.901 1.00 96.44 177 LEU A O 1
ATOM 1435 N N . ARG A 1 178 ? -12.035 2.596 6.470 1.00 94.75 178 ARG A N 1
ATOM 1436 C CA . ARG A 1 178 ? -12.819 3.831 6.405 1.00 94.75 178 ARG A CA 1
ATOM 1437 C C . ARG A 1 178 ? -13.260 4.292 7.797 1.00 94.75 178 ARG A C 1
ATOM 1439 O O . ARG A 1 178 ? -13.038 5.442 8.143 1.00 94.75 178 ARG A O 1
ATOM 1446 N N . SER A 1 179 ? -13.813 3.389 8.601 1.00 96.69 179 SER A N 1
ATOM 1447 C CA . SER A 1 179 ? -14.251 3.705 9.963 1.00 96.69 179 SER A CA 1
ATOM 1448 C C . SER A 1 179 ? -13.112 4.110 10.895 1.00 96.69 179 SER A C 1
ATOM 1450 O O . SER A 1 179 ? -13.322 4.926 11.784 1.00 96.69 179 SER A O 1
ATOM 1452 N N . VAL A 1 180 ? -11.914 3.546 10.717 1.00 97.06 180 VAL A N 1
ATOM 1453 C CA . VAL A 1 180 ? -10.728 3.945 11.488 1.00 97.06 180 VAL A CA 1
ATOM 1454 C C . VAL A 1 180 ? -10.281 5.347 11.104 1.00 97.06 180 VAL A C 1
ATOM 1456 O O . VAL A 1 180 ? -10.027 6.135 12.007 1.00 97.06 180 VAL A O 1
ATOM 1459 N N . LEU A 1 181 ? -10.232 5.663 9.809 1.00 94.06 181 LEU A N 1
ATOM 1460 C CA . LEU A 1 181 ? -9.882 7.002 9.330 1.00 94.06 181 LEU A CA 1
ATOM 1461 C C . LEU A 1 181 ? -10.879 8.045 9.855 1.00 94.06 181 LEU A C 1
ATOM 1463 O O . LEU A 1 181 ? -10.472 8.993 10.515 1.00 94.06 181 LEU A O 1
ATOM 1467 N N . GLU A 1 182 ? -12.186 7.801 9.689 1.00 94.56 182 GLU A N 1
ATOM 1468 C CA . GLU A 1 182 ? -13.248 8.685 10.199 1.00 94.56 182 GLU A CA 1
ATOM 1469 C C . GLU A 1 182 ? -13.160 8.860 11.729 1.00 94.56 182 GLU A C 1
ATOM 1471 O O . GLU A 1 182 ? -13.317 9.964 12.251 1.00 94.56 182 GLU A O 1
ATOM 1476 N N . PHE A 1 183 ? -12.871 7.782 12.469 1.00 96.88 183 PHE A N 1
ATOM 1477 C CA . PHE A 1 183 ? -12.674 7.846 13.918 1.00 96.88 183 PHE A CA 1
ATOM 1478 C C . PHE A 1 183 ? -11.433 8.659 14.301 1.00 96.88 183 PHE A C 1
ATOM 1480 O O . PHE A 1 183 ? -11.494 9.461 15.235 1.00 96.88 183 PHE A O 1
ATOM 1487 N N . GLN A 1 184 ? -10.307 8.444 13.620 1.00 96.19 184 GLN A N 1
ATOM 1488 C CA . GLN A 1 184 ? -9.058 9.148 13.889 1.00 96.19 184 GLN A CA 1
ATOM 1489 C C . GLN A 1 184 ? -9.197 10.643 13.589 1.00 96.19 184 GLN A C 1
ATOM 1491 O O . GLN A 1 184 ? -8.856 11.449 14.451 1.00 96.19 184 GLN A O 1
ATOM 1496 N N . GLU A 1 185 ? -9.785 11.007 12.449 1.00 93.38 185 GLU A N 1
ATOM 1497 C CA . GLU A 1 185 ?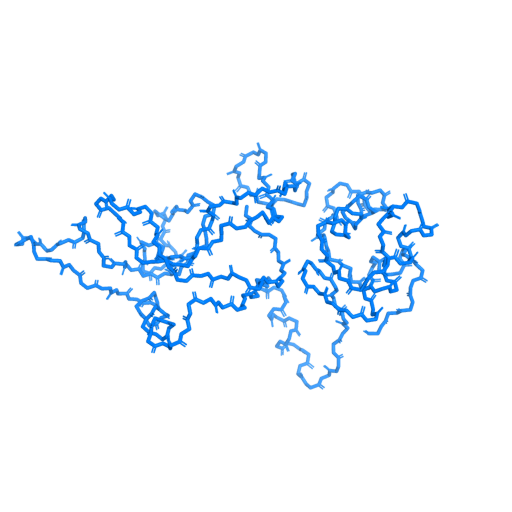 -10.083 12.397 12.094 1.00 93.38 185 GLU A CA 1
ATOM 1498 C C . GLU A 1 185 ? -10.949 13.071 13.170 1.00 93.38 185 GLU A C 1
ATOM 1500 O O . GLU A 1 185 ? -10.610 14.147 13.666 1.00 93.38 185 GLU A O 1
ATOM 1505 N N . ALA A 1 186 ? -12.023 12.407 13.611 1.00 95.06 186 ALA A N 1
ATOM 1506 C CA . ALA A 1 186 ? -12.935 12.958 14.611 1.00 95.06 186 ALA A CA 1
ATOM 1507 C C . ALA A 1 186 ? -12.317 13.119 16.015 1.00 95.06 186 ALA A C 1
ATOM 1509 O O . ALA A 1 186 ? -12.752 13.988 16.770 1.00 95.06 186 ALA A O 1
ATOM 1510 N N . ASN A 1 187 ? -11.340 12.285 16.397 1.00 95.75 187 ASN A N 1
ATOM 1511 C CA . ASN A 1 187 ? -10.758 12.292 17.750 1.00 95.75 187 ASN A CA 1
ATOM 1512 C C . ASN A 1 187 ? -9.407 13.009 17.844 1.00 95.75 187 ASN A C 1
ATOM 1514 O O . ASN A 1 187 ? -9.066 13.517 18.911 1.00 95.75 187 ASN A O 1
ATOM 1518 N N . PHE A 1 188 ? -8.627 13.020 16.765 1.00 94.25 188 PHE A N 1
ATOM 1519 C CA . PHE A 1 188 ? -7.251 13.522 16.753 1.00 94.25 188 PHE A CA 1
ATOM 1520 C C . PHE A 1 188 ? -7.041 14.672 15.760 1.00 94.25 188 PHE A C 1
ATOM 1522 O O . PHE A 1 188 ? -6.008 15.334 15.818 1.00 94.25 188 PHE A O 1
ATOM 1529 N N . GLY A 1 189 ? -8.021 14.944 14.895 1.00 88.62 189 GLY A N 1
ATOM 1530 C CA . GLY A 1 189 ? -7.932 15.943 13.837 1.00 88.62 189 GLY A CA 1
ATOM 1531 C C . GLY A 1 189 ? -7.540 15.343 12.487 1.00 88.62 189 GLY A C 1
ATOM 1532 O O . GLY A 1 189 ? -7.081 14.203 12.392 1.00 88.62 189 GLY A O 1
ATOM 1533 N N . LYS A 1 190 ? -7.727 16.149 11.440 1.00 76.44 190 LYS A N 1
ATOM 1534 C CA . LYS A 1 190 ? -7.613 15.753 10.030 1.00 76.44 190 LYS A CA 1
ATOM 1535 C C . LYS A 1 190 ? -6.224 15.236 9.624 1.00 76.44 190 LYS A C 1
ATOM 1537 O O . LYS A 1 190 ? -6.134 14.418 8.728 1.00 76.44 190 LYS A O 1
ATOM 1542 N N . ASP A 1 191 ? -5.166 15.634 10.331 1.00 78.38 191 ASP A N 1
ATOM 1543 C CA . ASP A 1 191 ? -3.780 15.265 9.991 1.00 78.38 191 ASP A CA 1
ATOM 1544 C C . ASP A 1 191 ? -3.280 14.012 10.747 1.00 78.38 191 ASP A C 1
ATOM 1546 O O . ASP A 1 191 ? -2.083 13.704 10.769 1.00 78.38 191 ASP A O 1
ATOM 1550 N N . SER A 1 192 ? -4.172 13.301 11.444 1.00 80.31 192 SER A N 1
ATOM 1551 C CA . SER A 1 192 ? -3.829 12.198 12.359 1.00 80.31 192 SER A CA 1
ATOM 1552 C C . SER A 1 192 ? -4.516 10.866 12.027 1.00 80.31 192 SER A C 1
ATOM 1554 O O . SER A 1 192 ? -4.574 9.968 12.870 1.00 80.31 192 SER A O 1
ATOM 1556 N N . ASP A 1 193 ? -5.005 10.705 10.802 1.00 82.31 193 ASP A N 1
ATOM 1557 C CA . ASP A 1 193 ? -5.690 9.519 10.288 1.00 82.31 193 ASP A CA 1
ATOM 1558 C C . ASP A 1 193 ? -4.740 8.607 9.483 1.00 82.31 193 ASP A C 1
ATOM 1560 O O . ASP A 1 193 ? -4.878 8.367 8.287 1.00 82.31 193 ASP A O 1
ATOM 1564 N N . ASP A 1 194 ? -3.733 8.030 10.141 1.00 88.56 194 ASP A N 1
ATOM 1565 C CA . ASP A 1 194 ? -2.798 7.099 9.484 1.00 88.56 194 ASP A CA 1
ATOM 1566 C C . ASP A 1 194 ? -3.447 5.762 9.045 1.00 88.56 194 ASP A C 1
ATOM 1568 O O . ASP A 1 194 ? -2.807 4.944 8.375 1.00 88.56 194 ASP A O 1
ATOM 1572 N N . GLY A 1 195 ? -4.710 5.519 9.421 1.00 93.31 195 GLY A N 1
ATOM 1573 C CA . GLY A 1 195 ? -5.462 4.299 9.129 1.00 93.31 195 GLY A CA 1
ATOM 1574 C C . GLY A 1 195 ? -4.983 3.079 9.922 1.00 93.31 195 GLY A C 1
ATOM 1575 O O . GLY A 1 195 ? -5.360 1.946 9.601 1.00 93.31 195 GLY A O 1
ATOM 1576 N N . ILE A 1 196 ? -4.136 3.284 10.937 1.00 94.94 196 ILE A N 1
ATOM 1577 C CA . ILE A 1 196 ? -3.513 2.236 11.740 1.00 94.94 196 ILE A CA 1
ATOM 1578 C C . ILE A 1 196 ? -4.006 2.331 13.184 1.00 94.94 196 ILE A C 1
ATOM 1580 O O . ILE A 1 196 ? -3.724 3.282 13.908 1.00 94.94 196 ILE A O 1
ATOM 1584 N N . ILE A 1 197 ? -4.642 1.268 13.673 1.00 96.38 197 ILE A N 1
ATOM 1585 C CA . ILE A 1 197 ? -4.948 1.156 15.100 1.00 96.38 197 ILE A CA 1
ATOM 1586 C C . ILE A 1 197 ? -3.668 0.732 15.820 1.00 96.38 197 ILE A C 1
ATOM 1588 O O . ILE A 1 197 ? -3.258 -0.430 15.769 1.00 96.38 197 ILE A O 1
ATOM 1592 N N . GLY A 1 198 ? -3.011 1.705 16.447 1.00 94.44 198 GLY A N 1
ATOM 1593 C CA . GLY A 1 198 ? -1.954 1.505 17.440 1.00 94.44 198 GLY A CA 1
ATOM 1594 C C . GLY A 1 198 ? -2.416 1.893 18.852 1.00 94.44 198 GLY A C 1
ATOM 1595 O O . GLY A 1 198 ? -3.596 2.188 19.044 1.00 94.44 198 GLY A O 1
ATOM 1596 N N . PRO A 1 199 ? -1.496 1.967 19.834 1.00 92.56 199 PRO A N 1
ATOM 1597 C CA . PRO A 1 199 ? -1.843 2.226 21.236 1.00 92.56 199 PRO A CA 1
ATOM 1598 C C . PRO A 1 199 ? -2.687 3.488 21.468 1.00 92.56 199 PRO A C 1
ATOM 1600 O O . PRO A 1 199 ? -3.603 3.471 22.284 1.00 92.56 199 PRO A O 1
ATOM 1603 N N . LEU A 1 200 ? -2.419 4.573 20.731 1.00 93.50 200 LEU A N 1
ATOM 1604 C CA . LEU A 1 200 ? -3.175 5.825 20.850 1.00 93.50 200 LEU A CA 1
ATOM 1605 C C . LEU A 1 200 ? -4.637 5.652 20.410 1.00 93.50 200 LEU A C 1
ATOM 1607 O O . LEU A 1 200 ? -5.557 5.975 21.159 1.00 93.50 200 LEU A O 1
ATOM 1611 N N . THR A 1 201 ? -4.855 5.097 19.216 1.00 96.56 201 THR A N 1
ATOM 1612 C CA . THR A 1 201 ? -6.197 4.837 18.678 1.00 96.56 201 THR A CA 1
ATOM 1613 C C . THR A 1 201 ? -6.943 3.805 19.521 1.00 96.56 201 THR A C 1
ATOM 1615 O O . THR A 1 201 ? -8.117 3.997 19.818 1.00 96.56 201 THR A O 1
ATOM 1618 N N . ALA A 1 202 ? -6.260 2.749 19.969 1.00 96.62 202 ALA A N 1
ATOM 1619 C CA . ALA A 1 202 ? -6.831 1.734 20.849 1.00 96.62 202 ALA A CA 1
ATOM 1620 C C . ALA A 1 202 ? -7.290 2.321 22.193 1.00 96.62 202 ALA A C 1
ATOM 1622 O O . ALA A 1 202 ? -8.397 2.029 22.643 1.00 96.62 202 ALA A O 1
ATOM 1623 N N . SER A 1 203 ? -6.483 3.203 22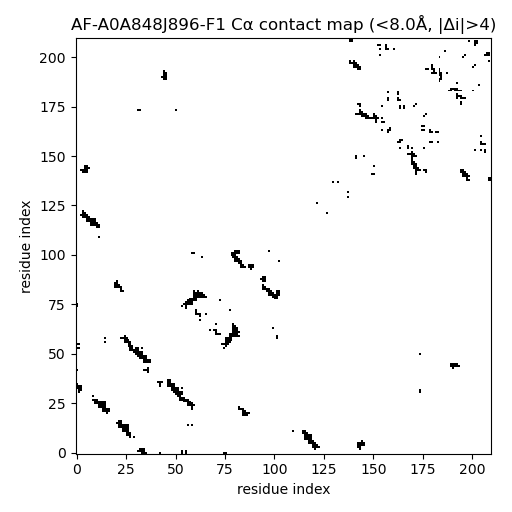.792 1.00 96.00 203 SER A N 1
ATOM 1624 C CA . SER A 1 203 ? -6.839 3.920 24.020 1.00 96.00 203 SER A CA 1
ATOM 1625 C C . SER A 1 203 ? -8.102 4.769 23.834 1.00 96.00 203 SER A C 1
ATOM 1627 O O . SER A 1 203 ? -9.044 4.648 24.613 1.00 96.00 203 SER A O 1
ATOM 1629 N N . ALA A 1 204 ? -8.196 5.545 22.747 1.00 96.75 204 ALA A N 1
ATOM 1630 C CA . ALA A 1 204 ? -9.394 6.340 22.443 1.00 96.75 204 ALA A CA 1
ATOM 1631 C C . ALA A 1 204 ? -10.645 5.476 22.160 1.00 96.75 204 ALA A C 1
ATOM 1633 O O . ALA A 1 204 ? -11.782 5.882 22.433 1.00 96.75 204 ALA A O 1
ATOM 1634 N N . LEU A 1 205 ? -10.444 4.259 21.648 1.00 97.19 205 LEU A N 1
ATOM 1635 C CA . LEU A 1 205 ? -11.486 3.245 21.470 1.00 97.19 205 LEU A CA 1
ATOM 1636 C C . LEU A 1 205 ? -11.856 2.512 22.773 1.00 97.19 205 LEU A C 1
ATOM 1638 O O . LEU A 1 205 ? -12.770 1.689 22.751 1.00 97.19 205 LEU A O 1
ATOM 1642 N N . ASN A 1 206 ? -11.209 2.823 23.903 1.00 95.94 206 ASN A N 1
ATOM 1643 C CA . ASN A 1 206 ? -11.339 2.116 25.181 1.00 95.94 206 ASN A CA 1
ATOM 1644 C C . ASN A 1 206 ? -11.032 0.610 25.066 1.00 95.94 206 ASN A C 1
ATOM 1646 O O . ASN A 1 206 ? -11.704 -0.222 25.677 1.00 95.94 206 ASN A O 1
ATOM 1650 N N . MET A 1 207 ? -10.034 0.254 24.258 1.00 94.38 207 MET A N 1
ATOM 1651 C CA . MET A 1 207 ? -9.584 -1.124 24.079 1.00 94.38 207 MET A CA 1
ATOM 1652 C C . MET A 1 207 ? -8.392 -1.432 24.985 1.00 94.38 207 MET A C 1
ATOM 1654 O O . MET A 1 207 ? -7.472 -0.623 25.109 1.00 94.38 207 MET A O 1
ATOM 1658 N N . SER A 1 208 ? -8.370 -2.638 25.558 1.00 88.00 208 SER A N 1
ATOM 1659 C CA . SER A 1 208 ? -7.120 -3.198 26.080 1.00 88.00 208 SER A CA 1
ATOM 1660 C C . SER A 1 208 ? -6.172 -3.445 24.907 1.00 88.00 208 SER A C 1
ATOM 1662 O O . SER A 1 208 ? -6.599 -3.962 23.874 1.00 88.00 208 SER A O 1
ATOM 1664 N N . TRP A 1 209 ? -4.907 -3.052 25.041 1.00 89.69 209 TRP A N 1
ATOM 1665 C CA . TRP A 1 209 ? -3.944 -3.120 23.946 1.00 89.69 209 TRP A CA 1
ATOM 1666 C C . TRP A 1 209 ? -2.617 -3.698 24.425 1.00 89.69 209 TRP A C 1
ATOM 1668 O O . TRP A 1 209 ? -1.940 -3.091 25.254 1.00 89.69 209 TRP A O 1
ATOM 1678 N N . GLU A 1 210 ? -2.251 -4.861 23.883 1.00 67.19 210 GLU A N 1
ATOM 1679 C CA . GLU A 1 210 ? -0.973 -5.535 24.142 1.00 67.19 210 GLU A CA 1
ATOM 1680 C C . GLU A 1 210 ? -0.070 -5.592 22.906 1.00 67.19 210 GLU A C 1
ATOM 1682 O O . GLU A 1 210 ? -0.523 -5.915 21.777 1.00 67.19 210 GLU A O 1
#